Protein 4RP4 (pdb70)

Organism: Drosophila melanogaster (NCBI:txid7227)

Sequence (181 aa):
KQEEAHRALELLEDYHARLLSEPQDRALRIAIERVIRIFKSSRLLFQALLDIQEFYEELTLLDDSKSIQQKTAETLQIATKWEKDGQAVKIADFIKQEAHRRALELLEDYHARLSEPQDRALRIAIERVIRIFKSRLFQALLDIIQEFYELTLLDDSKSIQQKTAETLQQIATKWEKDGQAVKIADFIK

Solvent-accessible surface area: 11699 Å² total; per-residue (Å²): 232,105,74,15,129,94,5,25,91,62,0,64,63,28,26,62,154,19,79,95,107,137,24,153,64,0,62,97,3,0,84,62,0,21,136,13,4,97,60,100,58,101,100,7,23,50,52,0,32,108,9,32,78,104,7,2,83,49,137,105,42,56,60,134,82,15,17,46,41,0,78,121,24,0,40,113,20,100,91,70,74,83,23,45,89,59,39,121,104,204,198,110,59,10,120,98,5,33,91,58,0,70,72,34,30,65,162,19,86,100,106,127,24,152,62,2,57,92,4,0,74,52,0,12,138,10,0,107,58,79,40,97,96,10,36,49,53,0,29,111,8,28,80,106,8,3,84,50,141,103,43,59,50,140,83,14,18,53,51,0,76,126,36,0,50,124,24,80,113,76,68,76,17,73,78,99,38,49,134,158,203

Structure (mmCIF, N/CA/C/O backbone):
data_4RP4
#
_entry.id   4RP4
#
_cell.length_a   47.958
_cell.length_b   57.698
_cell.length_c   64.632
_cell.angle_alpha   90.000
_cell.angle_beta   90.000
_cell.angle_gamma   90.000
#
_symmetry.space_group_name_H-M   'P 21 21 21'
#
loop_
_entity.id
_entity.type
_entity.pdbx_description
1 polymer 'Disks large 1 tumor suppressor protein'
2 non-polymer 'FORMIC ACID'
3 water water
#
loop_
_atom_site.group_PDB
_atom_site.id
_atom_site.type_symbol
_atom_site.label_atom_id
_atom_site.label_alt_id
_atom_site.label_comp_id
_atom_site.label_asym_id
_atom_site.label_entity_id
_atom_site.label_seq_id
_atom_site.pdbx_PDB_ins_code
_atom_site.Cartn_x
_atom_site.Cartn_y
_atom_site.Cartn_z
_atom_site.occupancy
_atom_site.B_iso_or_equiv
_atom_site.auth_seq_id
_atom_site.auth_comp_id
_atom_site.auth_asym_id
_atom_site.auth_atom_id
_atom_site.pdbx_PDB_model_num
ATOM 1 N N . LYS A 1 6 ? -13.258 18.344 1.920 1.00 45.85 5 LYS A N 1
ATOM 2 C CA 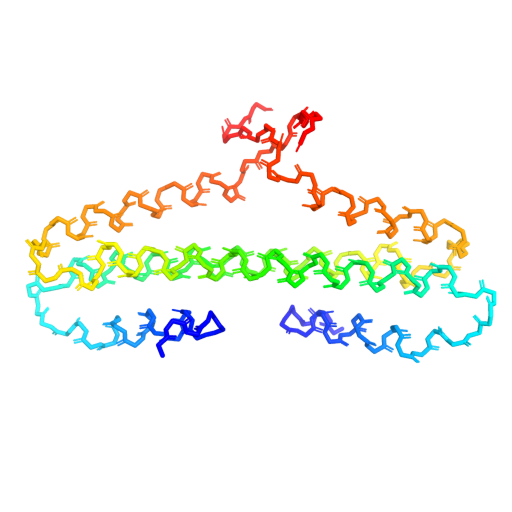. LYS A 1 6 ? -12.620 19.597 1.423 1.00 45.78 5 LYS A CA 1
ATOM 3 C C . LYS A 1 6 ? -12.448 20.569 2.569 1.00 41.96 5 LYS A C 1
ATOM 4 O O . LYS A 1 6 ? -13.222 20.581 3.548 1.00 42.17 5 LYS A O 1
ATOM 10 N N . GLN A 1 7 ? -11.455 21.413 2.416 1.00 29.77 6 GLN A N 1
ATOM 11 C CA . GLN A 1 7 ? -11.246 22.521 3.274 1.00 33.02 6 GLN A CA 1
ATOM 12 C C . GLN A 1 7 ? -11.277 22.132 4.743 1.00 28.00 6 GLN A C 1
ATOM 13 O O . GLN A 1 7 ? -11.860 22.821 5.540 1.00 34.52 6 GLN A O 1
ATOM 19 N N A GLU A 1 8 ? -10.613 21.011 5.070 0.50 28.69 7 GLU A N 1
ATOM 20 N N B GLU A 1 8 ? -10.703 20.984 5.092 0.50 33.41 7 GLU A N 1
ATOM 21 C CA A GLU A 1 8 ? -10.412 20.611 6.436 0.50 30.06 7 GLU A CA 1
ATOM 22 C CA B GLU A 1 8 ? -10.577 20.705 6.473 0.50 33.29 7 GLU A CA 1
ATOM 23 C C A GLU A 1 8 ? -9.260 21.417 6.962 0.50 26.18 7 GLU A C 1
ATOM 24 C C B GLU A 1 8 ? -9.339 21.463 6.910 0.50 30.27 7 GLU A C 1
ATOM 25 O O A GLU A 1 8 ? -8.129 21.227 6.544 0.50 24.89 7 GLU A O 1
ATOM 26 O O B GLU A 1 8 ? -8.275 21.363 6.332 0.50 31.47 7 GLU A O 1
ATOM 37 N N . ALA A 1 9 ? -9.549 22.326 7.881 1.00 30.72 8 ALA A N 1
ATOM 38 C CA . ALA A 1 9 ? -8.569 23.292 8.290 1.00 29.00 8 ALA A CA 1
ATOM 39 C C . ALA A 1 9 ? -7.306 22.621 8.774 1.00 23.55 8 ALA A C 1
ATOM 40 O O . ALA A 1 9 ? -6.206 23.136 8.477 1.00 24.64 8 ALA A O 1
ATOM 42 N N . HIS A 1 10 ? -7.429 21.493 9.513 1.00 22.26 9 HIS A N 1
ATOM 43 C CA . HIS A 1 10 ? -6.252 20.903 10.037 1.00 25.80 9 HIS A CA 1
ATOM 44 C C . HIS A 1 10 ? -5.362 20.402 8.971 1.00 22.35 9 HIS A C 1
ATOM 45 O O . HIS A 1 10 ? -4.172 20.182 9.226 1.00 27.37 9 HIS A O 1
ATOM 52 N N . ARG A 1 11 ? -5.898 20.199 7.774 1.00 22.25 10 ARG A N 1
ATOM 53 C CA . ARG A 1 11 ? -5.082 19.689 6.667 1.00 22.40 10 ARG A CA 1
ATOM 54 C C . ARG A 1 11 ? -4.508 20.767 5.804 1.00 19.72 10 ARG A C 1
ATOM 55 O O . ARG A 1 11 ? -3.887 20.447 4.776 1.00 22.57 10 ARG A O 1
ATOM 63 N N . ALA A 1 12 ? -4.742 22.026 6.103 1.00 18.84 11 ALA A N 1
ATOM 64 C CA . ALA A 1 12 ? -4.323 23.114 5.192 1.00 18.56 11 ALA A CA 1
ATOM 65 C C . ALA A 1 12 ? -2.879 23.064 4.825 1.00 19.84 11 ALA A C 1
ATOM 66 O O . ALA A 1 12 ? -2.504 23.285 3.639 1.00 20.3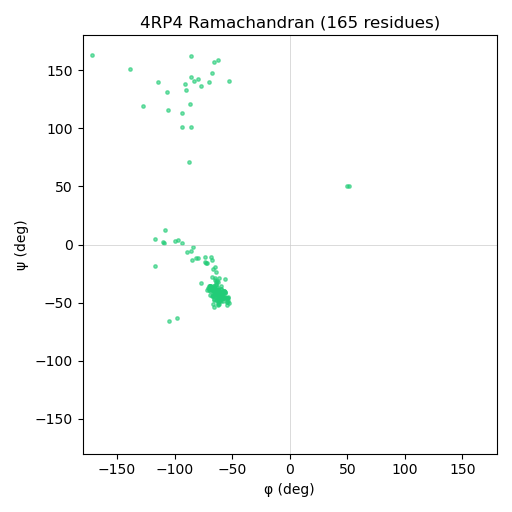3 11 ALA A O 1
ATOM 68 N N . LEU A 1 13 ? -2.012 22.860 5.800 1.00 19.80 12 LEU A N 1
ATOM 69 C CA . LEU A 1 13 ? -0.564 22.830 5.511 1.00 19.62 12 LEU A CA 1
ATOM 70 C C . LEU A 1 13 ? -0.143 21.574 4.747 1.00 22.33 12 LEU A C 1
ATOM 71 O O . LEU A 1 13 ? 0.655 21.637 3.767 1.00 22.14 12 LEU A O 1
ATOM 76 N N . GLU A 1 14 ? -0.769 20.452 5.107 1.00 22.89 13 GLU A N 1
ATOM 77 C CA . GLU A 1 14 ? -0.596 19.176 4.393 1.00 26.72 13 GLU A CA 1
ATOM 78 C C . GLU A 1 14 ? -0.871 19.381 2.886 1.00 22.76 13 GLU A C 1
ATOM 79 O O . GLU A 1 14 ? -0.071 18.936 2.039 1.00 23.03 13 GLU A O 1
ATOM 85 N N . LEU A 1 15 ? -2.010 20.010 2.597 1.00 22.70 14 LEU A N 1
ATOM 86 C CA . LEU A 1 15 ? -2.397 20.209 1.205 1.00 24.11 14 LEU A CA 1
ATOM 87 C C . LEU A 1 15 ? -1.443 21.136 0.471 1.00 20.56 14 LEU A C 1
ATOM 88 O O . LEU A 1 15 ? -1.143 20.950 -0.722 1.00 21.93 14 LEU A O 1
ATOM 93 N N . LEU A 1 16 ? -0.955 22.159 1.124 1.00 20.21 15 LEU A N 1
ATOM 94 C CA . LEU A 1 16 ? 0.011 23.061 0.529 1.00 19.74 15 LEU A CA 1
ATOM 95 C C . LEU A 1 16 ? 1.322 22.362 0.219 1.00 22.29 15 LEU A C 1
ATOM 96 O O . LEU A 1 16 ? 1.886 22.521 -0.870 1.00 20.68 15 LEU A O 1
ATOM 101 N N . GLU A 1 17 ? 1.751 21.491 1.107 1.00 20.53 16 GLU A N 1
ATOM 102 C CA . GLU A 1 17 ? 2.942 20.736 0.922 1.00 23.39 16 GLU A CA 1
ATOM 103 C C . GLU A 1 17 ? 2.742 19.763 -0.233 1.00 23.84 16 GLU A C 1
ATOM 104 O O . GLU A 1 17 ? 3.683 19.569 -1.050 1.00 26.44 16 GLU A O 1
ATOM 110 N N . ASP A 1 18 ? 1.575 19.177 -0.344 1.00 23.68 17 ASP A N 1
ATOM 111 C CA . ASP A 1 18 ? 1.365 18.236 -1.423 1.00 25.33 17 ASP A CA 1
ATOM 112 C C . ASP A 1 18 ? 1.343 18.959 -2.761 1.00 27.79 17 ASP A C 1
ATOM 113 O O . ASP A 1 18 ? 1.839 18.412 -3.792 1.00 26.01 17 ASP A O 1
ATOM 118 N N . TYR A 1 19 ? 0.787 20.174 -2.797 1.00 22.55 18 TYR A N 1
ATOM 119 C CA . TYR A 1 19 ? 0.712 20.949 -4.032 1.00 21.85 18 TYR A CA 1
ATOM 120 C C . TYR A 1 19 ? 2.164 21.245 -4.482 1.00 22.63 18 TYR A C 1
ATOM 121 O O . TYR A 1 19 ? 2.532 21.131 -5.652 1.00 23.70 18 TYR A O 1
ATOM 130 N N . HIS A 1 20 ? 2.996 21.661 -3.540 1.00 21.68 19 HIS A N 1
ATOM 131 C CA . HIS A 1 20 ? 4.427 21.870 -3.771 1.00 22.21 19 HIS A CA 1
ATOM 132 C C . HIS A 1 20 ? 5.077 20.625 -4.369 1.00 20.95 19 HIS A C 1
ATOM 133 O O . HIS A 1 20 ? 5.785 20.739 -5.389 1.00 25.81 19 HIS A O 1
ATOM 140 N N . ALA A 1 21 ? 4.840 19.438 -3.789 1.00 24.21 20 ALA A N 1
ATOM 141 C CA . ALA A 1 21 ? 5.480 18.242 -4.246 1.00 26.85 20 ALA A CA 1
ATOM 142 C C . ALA A 1 21 ? 5.104 17.889 -5.710 1.00 29.78 20 ALA A C 1
ATOM 143 O O . ALA A 1 21 ? 5.895 17.332 -6.446 1.00 32.63 20 ALA A O 1
ATOM 145 N N . ARG A 1 22 ? 3.887 18.225 -6.108 1.00 28.39 21 ARG A N 1
ATOM 146 C CA . ARG A 1 22 ? 3.375 17.885 -7.404 1.00 32.15 21 ARG A CA 1
ATOM 147 C C . ARG A 1 22 ? 3.768 18.933 -8.458 1.00 28.54 21 ARG A C 1
ATOM 148 O O . ARG A 1 22 ? 3.635 18.696 -9.665 1.00 33.94 21 ARG A O 1
ATOM 156 N N . LEU A 1 23 ? 4.395 20.006 -8.038 1.00 27.83 22 LEU A N 1
ATOM 157 C CA A LEU A 1 23 ? 4.748 21.085 -8.939 0.48 30.44 22 LEU A CA 1
ATOM 158 C CA B LEU A 1 23 ? 4.843 21.086 -8.965 0.52 30.41 22 LEU A CA 1
ATOM 159 C C . LEU A 1 23 ? 6.188 20.866 -9.504 1.00 30.52 22 LEU A C 1
ATOM 160 O O . LEU A 1 23 ? 7.113 21.567 -9.158 1.00 45.42 22 LEU A O 1
ATOM 169 N N . SER A 1 24 ? 6.334 19.880 -10.389 1.00 35.08 23 SER A N 1
ATOM 170 C CA . SER A 1 24 ? 7.643 19.365 -10.797 1.00 36.61 23 SER A CA 1
ATOM 171 C C . SER A 1 24 ? 8.072 19.720 -12.228 1.00 29.74 23 SER A C 1
ATOM 172 O O . SER A 1 24 ? 9.121 19.307 -12.654 1.00 46.84 23 SER A O 1
ATOM 175 N N . GLU A 1 25 ? 7.255 20.467 -12.962 1.00 32.27 24 GLU A N 1
ATOM 176 C CA . GLU A 1 25 ? 7.708 20.906 -14.288 1.00 34.89 24 GLU A CA 1
ATOM 177 C C . GLU A 1 25 ? 8.626 22.077 -14.195 1.00 29.65 24 GLU A C 1
ATOM 178 O O . GLU A 1 25 ? 8.381 22.963 -13.422 1.00 29.07 24 GLU A O 1
ATOM 184 N N . PRO A 1 26 ? 9.656 22.113 -15.047 1.00 31.77 25 PRO A N 1
ATOM 185 C CA . PRO A 1 26 ? 10.626 23.199 -14.906 1.00 29.75 25 PRO A CA 1
ATOM 186 C C . PRO A 1 26 ? 10.012 24.613 -15.105 1.00 26.05 25 PRO A C 1
ATOM 187 O O . PRO A 1 26 ? 10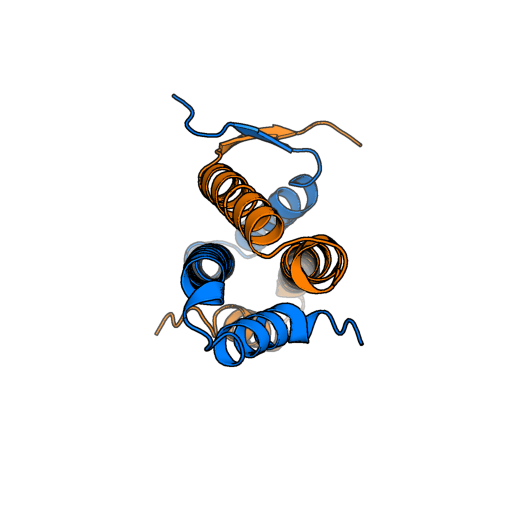.459 25.560 -14.465 1.00 25.10 25 PRO A O 1
ATOM 191 N N . GLN A 1 27 ? 8.946 24.759 -15.911 1.00 26.26 26 GLN A N 1
ATOM 192 C CA . GLN A 1 27 ? 8.297 26.112 -16.087 1.00 27.59 26 GLN A CA 1
ATOM 193 C C . GLN A 1 27 ? 7.501 26.556 -14.818 1.00 27.30 26 GLN A C 1
ATOM 194 O O . GLN A 1 27 ? 7.037 27.710 -14.701 1.00 31.13 26 GLN A O 1
ATOM 200 N N . ASP A 1 28 ? 7.251 25.577 -13.955 1.00 22.63 27 ASP A N 1
ATOM 201 C CA . ASP A 1 28 ? 6.541 25.834 -12.683 1.00 22.02 27 ASP A CA 1
ATOM 202 C C . ASP A 1 28 ? 7.528 26.019 -11.492 1.00 19.64 27 ASP A C 1
ATOM 203 O O . ASP A 1 28 ? 7.102 26.231 -10.347 1.00 20.98 27 ASP A O 1
ATOM 208 N N . ARG A 1 29 ? 8.828 26.013 -11.754 1.00 18.41 28 ARG A N 1
ATOM 209 C CA . ARG A 1 29 ? 9.831 26.006 -10.682 1.00 17.91 28 ARG A CA 1
ATOM 210 C C . ARG A 1 29 ? 9.857 27.300 -9.869 1.00 17.97 28 ARG A C 1
ATOM 211 O O . ARG A 1 29 ? 10.062 27.241 -8.631 1.00 18.87 28 ARG A O 1
ATOM 219 N N . ALA A 1 30 ? 9.658 28.424 -10.449 1.00 17.58 29 ALA A N 1
ATOM 220 C CA . ALA A 1 30 ? 9.658 29.687 -9.752 1.00 18.52 29 ALA A CA 1
ATOM 221 C C . ALA A 1 30 ? 8.479 29.670 -8.743 1.00 17.27 29 ALA A C 1
ATOM 222 O O . ALA A 1 30 ? 8.604 30.163 -7.631 1.00 17.90 29 ALA A O 1
ATOM 224 N N . LEU A 1 31 ? 7.338 29.146 -9.154 1.00 16.38 30 LEU A N 1
ATOM 225 C CA . LEU A 1 31 ? 6.177 29.050 -8.247 1.00 16.01 30 LEU A CA 1
ATOM 226 C C . LEU A 1 31 ? 6.527 28.082 -7.124 1.00 14.87 30 LEU A C 1
ATOM 227 O O . LEU A 1 31 ? 6.224 28.351 -5.940 1.00 16.37 30 LEU A O 1
ATOM 232 N N . ARG A 1 32 ? 7.183 26.983 -7.417 1.00 15.55 31 ARG A N 1
ATOM 233 C CA . ARG A 1 32 ? 7.567 25.976 -6.428 1.00 16.42 31 ARG A CA 1
ATOM 234 C C . ARG A 1 32 ? 8.451 26.639 -5.345 1.00 16.09 31 ARG A C 1
ATOM 235 O O . ARG A 1 32 ? 8.243 26.422 -4.158 1.00 17.54 31 ARG A O 1
ATOM 243 N N . ILE A 1 33 ? 9.413 27.438 -5.758 1.00 15.46 32 ILE A N 1
ATOM 244 C CA . ILE A 1 33 ? 10.336 28.057 -4.804 1.00 17.16 32 ILE A CA 1
ATOM 245 C C . ILE A 1 33 ? 9.606 29.089 -3.976 1.00 16.26 32 ILE A C 1
ATOM 246 O O . ILE A 1 33 ? 9.824 29.228 -2.724 1.00 19.54 32 ILE A O 1
ATOM 251 N N . ALA A 1 34 ? 8.676 29.793 -4.552 1.00 16.48 33 ALA A N 1
ATOM 252 C CA . ALA A 1 34 ? 7.867 30.776 -3.816 1.00 16.35 33 ALA A CA 1
ATOM 253 C C . ALA A 1 34 ? 7.012 30.085 -2.796 1.00 15.24 33 ALA A C 1
ATOM 254 O O . ALA A 1 34 ? 6.882 30.542 -1.615 1.00 16.84 33 ALA A O 1
ATOM 256 N N . ILE A 1 35 ? 6.460 28.932 -3.089 1.00 15.24 34 ILE A N 1
ATOM 257 C CA . ILE A 1 35 ? 5.632 28.207 -2.161 1.00 14.87 34 ILE A CA 1
ATOM 258 C C . ILE A 1 35 ? 6.535 27.673 -1.015 1.00 15.39 34 ILE A C 1
ATOM 259 O O . ILE A 1 35 ? 6.080 27.660 0.165 1.00 16.75 34 ILE A O 1
ATOM 264 N N . GLU A 1 36 ? 7.743 27.228 -1.286 1.00 17.99 35 GLU A N 1
ATOM 265 C CA . GLU A 1 36 ? 8.674 26.780 -0.232 1.00 18.85 35 GLU A CA 1
ATOM 266 C C . GLU A 1 36 ? 8.890 27.896 0.756 1.00 17.76 35 GLU A C 1
ATOM 267 O O . GLU A 1 36 ? 8.942 27.661 1.987 1.00 20.58 35 GLU A O 1
ATOM 273 N N . ARG A 1 37 ? 9.003 29.122 0.320 1.00 17.45 36 ARG A N 1
ATOM 274 C CA . ARG A 1 37 ? 9.220 30.269 1.184 1.00 19.39 36 ARG A CA 1
ATOM 275 C C . ARG A 1 37 ? 7.950 30.437 2.072 1.00 17.82 36 ARG A C 1
ATOM 276 O O . ARG A 1 37 ? 8.073 30.673 3.277 1.00 18.90 36 ARG A O 1
ATOM 284 N N . VAL A 1 38 ? 6.766 30.398 1.534 1.00 16.80 37 VAL A N 1
ATOM 285 C CA . VAL A 1 38 ? 5.535 30.465 2.295 1.00 17.02 37 VAL A CA 1
ATOM 286 C C . VAL A 1 38 ? 5.514 29.390 3.372 1.00 15.50 37 VAL A C 1
ATOM 287 O O . VAL A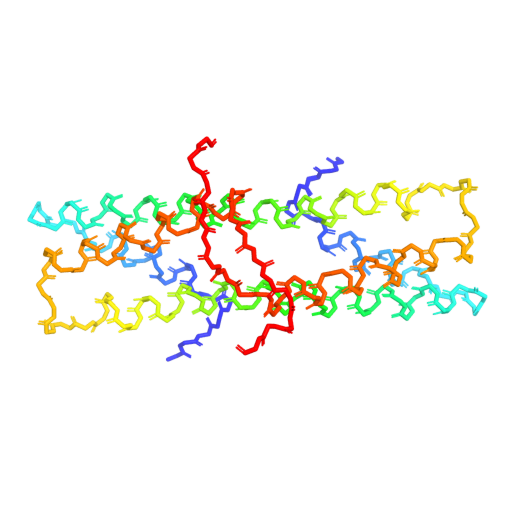 1 38 ? 5.159 29.666 4.521 1.00 16.05 37 VAL A O 1
ATOM 291 N N . ILE A 1 39 ? 5.818 28.157 3.005 1.00 15.18 38 ILE A N 1
ATOM 292 C CA . ILE A 1 39 ? 5.812 27.025 3.928 1.00 16.31 38 ILE A CA 1
ATOM 293 C C . ILE A 1 39 ? 6.789 27.340 5.097 1.00 16.22 38 ILE A C 1
ATOM 294 O O . ILE A 1 39 ? 6.438 27.145 6.280 1.00 18.88 38 ILE A O 1
ATOM 299 N N . ARG A 1 40 ? 7.984 27.773 4.791 1.00 17.93 39 ARG A N 1
ATOM 300 C CA . ARG A 1 40 ? 9.010 28.063 5.838 1.00 19.26 39 ARG A CA 1
ATOM 301 C C . ARG A 1 40 ? 8.473 29.135 6.767 1.00 17.57 39 ARG A C 1
ATOM 302 O O . ARG A 1 40 ? 8.622 29.021 8.022 1.00 19.04 39 ARG A O 1
ATOM 310 N N . ILE A 1 41 ? 7.956 30.210 6.241 1.00 16.35 40 ILE A N 1
ATOM 311 C CA . ILE A 1 41 ? 7.459 31.341 7.019 1.00 15.62 40 ILE A CA 1
ATOM 312 C C . ILE A 1 41 ? 6.309 30.884 7.891 1.00 16.53 40 ILE A C 1
ATOM 313 O O . ILE A 1 41 ? 6.246 31.229 9.113 1.00 18.59 40 ILE A O 1
ATOM 318 N N . PHE A 1 42 ? 5.392 30.101 7.383 1.00 16.26 41 PHE A N 1
ATOM 319 C CA . PHE A 1 42 ? 4.243 29.621 8.134 1.00 14.97 41 PHE A CA 1
ATOM 320 C C . PHE A 1 42 ? 4.740 28.725 9.281 1.00 17.45 41 PHE A C 1
ATOM 321 O O . PHE A 1 42 ? 4.238 28.818 10.405 1.00 18.60 41 PHE A O 1
ATOM 329 N N . LYS A 1 43 ? 5.628 27.798 8.997 1.00 16.76 42 LYS A N 1
ATOM 330 C CA . LYS A 1 43 ? 6.101 26.855 10.061 1.00 18.70 42 LYS A CA 1
ATOM 331 C C . LYS A 1 43 ? 6.837 27.668 11.111 1.00 17.73 42 LYS A C 1
ATOM 332 O O . LYS A 1 43 ? 6.691 27.336 12.284 1.00 18.74 42 LYS A O 1
ATOM 338 N N . SER A 1 44 ? 7.547 28.739 10.765 1.00 16.56 43 SER A N 1
ATOM 339 C CA A SER A 1 44 ? 8.158 29.579 11.760 0.64 17.23 43 SER A CA 1
ATOM 340 C CA B SER A 1 44 ? 8.160 29.619 11.742 0.36 18.08 43 SER A CA 1
ATOM 341 C C . SER A 1 44 ? 7.131 30.264 12.651 1.00 17.84 43 SER A C 1
ATOM 342 O O . SER A 1 44 ? 7.308 30.381 13.899 1.00 19.06 43 SER A O 1
ATOM 347 N N . ARG A 1 45 ? 6.038 30.729 12.097 1.00 16.50 44 ARG A N 1
ATOM 348 C CA . ARG A 1 45 ? 4.927 31.300 12.882 1.00 17.79 44 ARG A CA 1
ATOM 349 C C . ARG A 1 45 ? 4.387 30.250 13.849 1.00 15.93 44 ARG A C 1
ATOM 350 O O . ARG A 1 45 ? 4.136 30.549 15.011 1.00 16.96 44 ARG A O 1
ATOM 358 N N . LEU A 1 46 ? 4.146 29.038 13.395 1.00 16.65 45 LEU A N 1
ATOM 359 C CA A LEU A 1 46 ? 3.602 28.007 14.216 0.51 17.08 45 LEU A CA 1
ATOM 360 C CA B LEU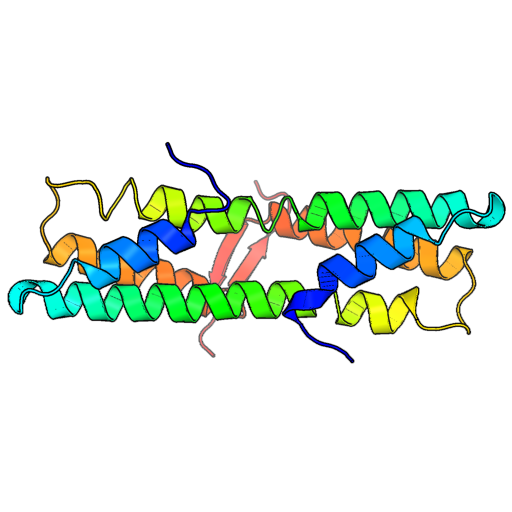 A 1 46 ? 3.552 28.017 14.263 0.49 16.72 45 LEU A CA 1
ATOM 361 C C . LEU A 1 46 ? 4.599 27.705 15.355 1.00 16.12 45 LEU A C 1
ATOM 362 O O . LEU A 1 46 ? 4.203 27.508 16.531 1.00 16.71 45 LEU A O 1
ATOM 371 N N . PHE A 1 47 ? 5.863 27.567 15.007 1.00 15.94 46 PHE A N 1
ATOM 372 C CA . PHE A 1 47 ? 6.903 27.267 15.988 1.00 16.02 46 PHE A CA 1
ATOM 373 C C . PHE A 1 47 ? 6.910 28.363 17.069 1.00 15.18 46 PHE A C 1
ATOM 374 O O . PHE A 1 47 ? 6.997 28.022 18.264 1.00 16.18 46 PHE A O 1
ATOM 382 N N . GLN A 1 48 ? 6.854 29.638 16.715 1.00 14.47 47 GLN A N 1
ATOM 383 C CA . GLN A 1 48 ? 6.826 30.719 17.689 1.00 14.56 47 GLN A CA 1
ATOM 384 C C . GLN A 1 48 ? 5.584 30.670 18.552 1.00 14.99 47 GLN A C 1
ATOM 385 O O . GLN A 1 48 ? 5.661 31.013 19.748 1.00 16.09 47 GLN A O 1
ATOM 391 N N . ALA A 1 49 ? 4.460 30.297 18.008 1.00 14.64 48 ALA A N 1
ATOM 392 C CA . ALA A 1 49 ? 3.244 30.132 18.783 1.00 15.09 48 ALA A CA 1
ATOM 393 C C . ALA A 1 49 ? 3.414 29.078 19.839 1.00 14.83 48 ALA A C 1
ATOM 394 O O . ALA A 1 49 ? 2.974 29.243 20.986 1.00 15.29 48 ALA A O 1
ATOM 396 N N . LEU A 1 50 ? 3.959 27.941 19.446 1.00 14.52 49 LEU A N 1
ATOM 397 C CA . LEU A 1 50 ? 4.187 26.822 20.366 1.00 14.93 49 LEU A CA 1
ATOM 398 C C . LEU A 1 50 ? 5.216 27.251 21.421 1.00 14.74 49 LEU A C 1
ATOM 399 O O . LEU A 1 50 ? 5.063 26.926 22.623 1.00 16.13 49 LEU A O 1
ATOM 404 N N . LEU A 1 51 ? 6.220 28.007 21.064 1.00 14.98 50 LEU A N 1
ATOM 405 C CA . LEU A 1 51 ? 7.194 28.565 22.088 1.00 15.66 50 LEU A CA 1
ATOM 406 C C . LEU A 1 51 ? 6.468 29.538 23.034 1.00 15.15 50 LEU A C 1
ATOM 407 O O . LEU A 1 51 ? 6.919 29.609 24.187 1.00 16.59 50 LEU A O 1
ATOM 412 N N . ASP A 1 52 ? 5.419 30.215 22.628 1.00 14.39 51 ASP A N 1
ATOM 413 C CA . ASP A 1 52 ? 4.646 31.050 23.526 1.00 16.86 51 ASP A CA 1
ATOM 414 C C . ASP A 1 52 ? 4.081 30.169 24.661 1.00 16.30 51 ASP A C 1
ATOM 415 O O . ASP A 1 52 ? 4.119 30.558 25.863 1.00 16.99 51 ASP A O 1
ATOM 420 N N . ILE A 1 53 ? 3.607 29.016 24.329 1.00 14.85 52 ILE A N 1
ATOM 421 C CA . ILE A 1 53 ? 3.063 28.051 25.313 1.00 16.06 52 ILE A CA 1
ATOM 422 C C . ILE A 1 53 ? 4.238 27.582 26.176 1.00 15.06 52 ILE A C 1
ATOM 423 O O . ILE A 1 53 ? 4.122 27.548 27.424 1.00 18.01 52 ILE A O 1
ATOM 428 N N . GLN A 1 54 ? 5.321 27.140 25.586 1.00 14.94 53 GLN A N 1
ATOM 429 C CA . GLN A 1 54 ? 6.472 26.601 26.309 1.00 16.64 53 GLN A CA 1
ATOM 430 C C . GLN A 1 54 ? 6.972 27.658 27.294 1.00 15.72 53 GLN A C 1
ATOM 431 O O . GLN A 1 54 ? 7.299 27.324 28.475 1.00 17.81 53 GLN A O 1
ATOM 437 N N . GLU A 1 55 ? 7.084 28.915 26.914 1.00 15.95 54 GLU A N 1
ATOM 438 C CA . GLU A 1 55 ? 7.649 29.967 27.752 1.00 16.99 54 GLU A CA 1
ATOM 439 C C . GLU A 1 55 ? 6.685 30.281 28.920 1.00 18.97 54 GLU A C 1
ATOM 440 O O . GLU A 1 55 ? 7.138 30.441 30.034 1.00 21.49 54 GLU A O 1
ATOM 446 N N . PHE A 1 56 ? 5.390 30.268 28.699 1.00 18.57 55 PHE A N 1
ATOM 447 C CA . PHE A 1 56 ? 4.372 30.407 29.727 1.00 20.19 55 PHE A CA 1
ATOM 448 C C . PHE A 1 56 ? 4.450 29.268 30.710 1.00 20.07 55 PHE A C 1
ATOM 449 O O . PHE A 1 56 ? 4.438 29.466 31.946 1.00 22.42 55 PHE A O 1
ATOM 457 N N . TYR A 1 57 ? 4.519 28.077 30.206 1.00 19.89 56 TYR A N 1
ATOM 458 C CA . TYR A 1 57 ? 4.594 26.851 30.989 1.00 21.30 56 TYR A CA 1
ATOM 459 C C . TYR A 1 57 ? 5.813 27.007 31.955 1.00 21.91 56 TYR A C 1
ATOM 460 O O . TYR A 1 57 ? 5.689 26.727 33.162 1.00 25.25 56 TYR A O 1
ATOM 469 N N A GLU A 1 58 ? 6.985 27.432 31.430 0.50 23.27 57 GLU A N 1
ATOM 470 N N B GLU A 1 58 ? 6.948 27.440 31.422 0.50 23.54 57 GLU A N 1
ATOM 471 C CA A GLU A 1 58 ? 8.217 27.652 32.252 0.50 24.42 57 GLU A CA 1
ATOM 472 C CA B GLU A 1 58 ? 8.154 27.603 32.199 0.50 25.14 57 GLU A CA 1
ATOM 473 C C A GLU A 1 58 ? 8.214 28.858 33.186 0.50 22.81 57 GLU A C 1
ATOM 474 C C B GLU A 1 58 ? 8.186 28.825 33.156 0.50 22.84 57 GLU A C 1
ATOM 475 O O A GLU A 1 58 ? 8.605 28.721 34.384 0.50 29.11 57 GLU A O 1
ATOM 476 O O B GLU A 1 58 ? 8.555 28.643 34.353 0.50 30.23 57 GLU A O 1
ATOM 487 N N . LEU A 1 59 ? 7.845 30.015 32.700 1.00 24.23 58 LEU A N 1
ATOM 488 C CA . LEU A 1 59 ? 7.955 31.224 33.511 1.00 27.01 58 LEU A CA 1
ATOM 489 C C . LEU A 1 59 ? 6.869 31.169 34.571 1.00 24.07 58 LEU A C 1
ATOM 490 O O . LEU A 1 59 ? 7.084 31.698 35.612 1.00 24.96 58 LEU A O 1
ATOM 495 N N . THR A 1 60 ? 5.678 30.629 34.244 1.00 23.02 59 THR A N 1
ATOM 496 C CA . THR A 1 60 ? 4.547 30.684 35.143 1.00 20.43 59 THR A CA 1
ATOM 497 C C . THR A 1 60 ? 4.263 29.353 35.823 1.00 20.58 59 THR A C 1
ATOM 498 O O . THR A 1 60 ? 4.316 29.242 37.070 1.00 23.12 59 THR A O 1
ATOM 502 N N . LEU A 1 61 ? 3.873 28.327 35.115 1.00 18.80 60 LEU A N 1
ATOM 503 C CA . LEU A 1 61 ? 3.328 27.130 35.730 1.00 20.38 60 LEU A CA 1
ATOM 504 C C . LEU A 1 61 ? 4.321 26.292 36.490 1.00 19.00 60 LEU A C 1
ATOM 505 O O . LEU A 1 61 ? 3.991 25.733 37.566 1.00 22.49 60 LEU A O 1
ATOM 510 N N . LEU A 1 62 ? 5.562 26.207 36.011 1.00 19.47 61 LEU A N 1
ATOM 511 C CA . LEU A 1 62 ? 6.624 25.431 36.679 1.00 22.73 61 LEU A CA 1
ATOM 512 C C . LEU A 1 62 ? 7.352 26.151 37.777 1.00 24.05 61 LEU A C 1
ATOM 513 O O . LEU A 1 62 ? 8.251 25.566 38.376 1.00 29.94 61 LEU A O 1
ATOM 518 N N . ASP A 1 63 ? 7.019 27.393 38.009 1.00 23.10 62 ASP A N 1
ATOM 519 C CA . ASP A 1 63 ? 7.722 28.152 39.029 1.00 25.60 62 ASP A CA 1
ATOM 520 C C . ASP A 1 63 ? 6.970 28.043 40.347 1.00 23.37 62 ASP A C 1
ATOM 521 O O . ASP A 1 63 ? 5.989 28.783 40.579 1.00 26.79 62 ASP A O 1
ATOM 526 N N . ASP A 1 64 ? 7.512 27.169 41.210 1.00 28.37 63 ASP A N 1
ATOM 527 C CA . ASP A 1 64 ? 6.818 26.831 42.481 1.00 34.68 63 ASP A CA 1
ATOM 528 C C . ASP A 1 64 ? 6.905 27.970 43.502 1.00 28.56 63 ASP A C 1
ATOM 529 O O . ASP A 1 64 ? 6.196 27.950 44.520 1.00 35.03 63 ASP A O 1
ATOM 534 N N . SER A 1 65 ? 7.736 28.980 43.243 1.00 27.13 64 SER A N 1
ATOM 535 C CA . SER A 1 65 ? 7.758 30.200 44.064 1.00 29.30 64 SER A CA 1
ATOM 536 C C . SER A 1 65 ? 6.567 31.124 43.873 1.00 25.81 64 SER A C 1
ATOM 537 O O . SER A 1 65 ? 6.368 32.045 44.705 1.00 32.55 64 SER A O 1
ATOM 540 N N . LYS A 1 66 ? 5.802 30.930 42.782 1.00 24.26 65 LYS A N 1
ATOM 541 C CA . LYS A 1 66 ? 4.612 31.764 42.567 1.00 26.81 65 LYS A CA 1
ATOM 542 C C . LYS A 1 66 ? 3.378 31.121 43.198 1.00 23.48 65 LYS A C 1
ATOM 543 O O . LYS A 1 66 ? 3.144 29.930 43.090 1.00 25.47 65 LYS A O 1
ATOM 549 N N . SER A 1 67 ? 2.572 31.962 43.840 1.00 27.80 66 SER A N 1
ATOM 550 C CA . SER A 1 67 ? 1.324 31.562 44.433 1.00 27.46 66 SER A CA 1
ATOM 551 C C . SER A 1 67 ? 0.339 31.131 43.348 1.00 24.96 66 SER A C 1
ATOM 552 O O . SER A 1 67 ? 0.507 31.525 42.147 1.00 23.68 66 SER A O 1
ATOM 555 N N . ILE A 1 68 ? -0.640 30.311 43.723 1.00 28.06 67 ILE A N 1
ATOM 556 C CA . ILE A 1 68 ? -1.711 29.933 42.768 1.00 25.21 67 ILE A CA 1
ATOM 557 C C . ILE A 1 68 ? -2.399 31.141 42.227 1.00 23.92 67 ILE A C 1
ATOM 558 O O . ILE A 1 68 ? -2.725 31.247 40.993 1.00 24.86 67 ILE A O 1
ATOM 563 N N . GLN A 1 69 ? -2.650 32.103 43.089 1.00 25.68 68 GLN A N 1
ATOM 564 C CA . GLN A 1 69 ? -3.192 33.379 42.674 1.00 26.42 68 GLN A CA 1
ATOM 565 C C . GLN A 1 69 ? -2.404 34.140 41.576 1.00 23.32 68 GLN A C 1
ATOM 566 O O . GLN A 1 69 ? -2.971 34.659 40.590 1.00 22.47 68 GLN A O 1
ATOM 572 N N . GLN A 1 70 ? -1.109 34.183 41.769 1.00 24.21 69 GLN A N 1
ATOM 573 C CA . GLN A 1 70 ? -0.218 34.822 40.815 1.00 23.13 69 GLN A CA 1
ATOM 574 C C . GLN A 1 70 ? -0.225 34.033 39.523 1.00 19.21 69 GLN A C 1
ATOM 575 O O . GLN A 1 70 ? -0.276 34.637 38.404 1.00 21.93 69 GLN A O 1
ATOM 581 N N . LYS A 1 71 ? -0.152 32.719 39.621 1.00 18.62 70 LYS A N 1
ATOM 582 C CA . LYS A 1 71 ? -0.158 31.899 38.400 1.00 18.50 70 LYS A CA 1
ATOM 583 C C . LYS A 1 71 ? -1.459 32.101 37.645 1.00 17.83 70 LYS A C 1
ATOM 584 O O . LYS A 1 71 ? -1.487 32.220 36.402 1.00 18.26 70 LYS A O 1
ATOM 590 N N . THR A 1 72 ? -2.555 32.198 38.358 1.00 17.69 71 THR A N 1
ATOM 591 C CA . THR A 1 72 ? -3.880 32.434 37.752 1.00 18.16 71 THR A CA 1
ATOM 592 C C . THR A 1 72 ? -3.901 33.759 37.034 1.00 18.80 71 THR A C 1
ATOM 593 O O . THR A 1 72 ? -4.335 33.858 35.864 1.00 19.56 71 THR A O 1
ATOM 597 N N . ALA A 1 73 ? -3.411 34.820 37.674 1.00 21.13 72 ALA A N 1
ATOM 598 C CA . ALA A 1 73 ? -3.367 36.144 37.057 1.00 22.03 72 ALA A CA 1
ATOM 599 C C . ALA A 1 73 ? -2.535 36.121 35.732 1.00 18.27 72 ALA A C 1
ATOM 600 O O . ALA A 1 73 ? -2.954 36.698 34.704 1.00 21.47 72 ALA A O 1
ATOM 602 N N . GLU A 1 74 ? -1.415 35.471 35.779 1.00 19.49 73 GLU A N 1
ATOM 603 C CA . GLU A 1 74 ? -0.501 35.420 34.633 1.00 20.51 73 GLU A CA 1
ATOM 604 C C . GLU A 1 74 ? -1.163 34.607 33.521 1.00 18.29 73 GLU A C 1
ATOM 605 O O . GLU A 1 74 ? -1.028 34.953 32.335 1.00 18.84 73 GLU A O 1
ATOM 611 N N . THR A 1 75 ? -1.864 33.557 33.863 1.00 15.83 74 THR A N 1
ATOM 612 C CA . THR A 1 75 ? -2.578 32.731 32.931 1.00 13.76 74 THR A CA 1
ATOM 613 C C . THR A 1 75 ? -3.701 33.474 32.253 1.00 15.74 74 THR A C 1
ATOM 614 O O . THR A 1 75 ? -3.908 33.384 31.005 1.00 16.69 74 THR A O 1
ATOM 618 N N . LEU A 1 76 ? -4.444 34.256 33.003 1.00 17.02 75 LEU A N 1
ATOM 619 C CA . LEU A 1 76 ? -5.475 35.075 32.434 1.00 16.92 75 LEU A CA 1
ATOM 620 C C . LEU A 1 76 ? -4.926 36.139 31.496 1.00 17.98 75 LEU A C 1
ATOM 621 O O . LEU A 1 76 ? -5.479 36.362 30.410 1.00 19.35 75 LEU A O 1
ATOM 626 N N . GLN A 1 77 ? -3.800 36.748 31.877 1.00 18.62 76 GLN A N 1
ATOM 627 C CA . GLN A 1 77 ? -3.165 37.823 31.128 1.00 21.88 76 GLN A CA 1
ATOM 628 C C . GLN A 1 77 ? -2.726 37.330 29.724 1.00 21.34 76 GLN A C 1
ATOM 629 O O . GLN A 1 77 ? -2.914 38.006 28.686 1.00 21.88 76 GLN A O 1
ATOM 635 N N . ILE A 1 78 ? -2.151 36.157 29.678 1.00 20.24 77 ILE A N 1
ATOM 636 C CA . ILE A 1 78 ? -1.605 35.647 28.396 1.00 20.09 77 ILE A CA 1
ATOM 637 C C . ILE A 1 78 ? -2.740 35.425 27.413 1.00 20.43 77 ILE A C 1
ATOM 638 O O . ILE A 1 78 ? -2.659 35.820 26.250 1.00 22.61 77 ILE A O 1
ATOM 643 N N . ALA A 1 79 ? -3.817 34.838 27.870 1.00 19.13 78 ALA A N 1
ATOM 644 C CA . ALA A 1 79 ? -4.967 34.519 27.000 1.00 19.41 78 ALA A CA 1
ATOM 645 C C . ALA A 1 79 ? -5.654 35.818 26.575 1.00 19.44 78 ALA A C 1
ATOM 646 O O . ALA A 1 79 ? -6.154 35.933 25.433 1.00 20.27 78 ALA A O 1
ATOM 648 N N . THR A 1 80 ? -5.713 36.807 27.434 1.00 20.10 79 THR A N 1
ATOM 649 C CA . THR A 1 80 ? -6.313 38.089 27.072 1.00 18.79 79 THR A CA 1
ATOM 650 C C . THR A 1 80 ? -5.534 38.770 25.943 1.00 20.62 79 THR A C 1
ATOM 651 O O . THR A 1 80 ? -6.138 39.306 25.017 1.00 22.28 79 THR A O 1
ATOM 655 N N . LYS A 1 81 ? -4.196 38.734 26.034 1.00 21.72 80 LYS A N 1
ATOM 656 C CA . LYS A 1 81 ? -3.379 39.220 24.956 1.00 25.46 80 LYS A CA 1
ATOM 657 C C . LYS A 1 81 ? -3.735 38.537 23.630 1.00 21.84 80 LYS A C 1
ATOM 658 O O . LYS A 1 81 ? -3.982 39.221 22.602 1.00 23.93 80 LYS A O 1
ATOM 664 N N . TRP A 1 82 ? -3.758 37.224 23.609 1.00 22.88 81 TRP A N 1
ATOM 665 C CA . TRP A 1 82 ? -4.144 36.539 22.413 1.00 23.33 81 TRP A CA 1
ATOM 666 C C . TRP A 1 82 ? -5.519 36.870 21.959 1.00 22.74 81 TRP A C 1
ATOM 667 O O . TRP A 1 82 ? -5.760 37.087 20.749 1.00 26.59 81 TRP A O 1
ATOM 678 N N . GLU A 1 83 ? -6.447 37.031 22.882 1.00 21.24 82 GLU A N 1
ATOM 679 C CA . GLU A 1 83 ? -7.837 37.325 22.529 1.00 23.16 82 GLU A CA 1
ATOM 680 C C . GLU A 1 83 ? -7.964 38.702 21.853 1.00 22.04 82 GLU A C 1
ATOM 681 O O . GLU A 1 83 ? -8.870 38.900 21.072 1.00 26.14 82 GLU A O 1
ATOM 687 N N . LYS A 1 84 ? -7.100 39.645 22.205 1.00 20.18 83 LYS A N 1
ATOM 688 C CA . LYS A 1 84 ? -7.159 41.025 21.727 1.00 23.53 83 LYS A CA 1
ATOM 689 C C . LYS A 1 84 ? -6.376 41.225 20.419 1.00 24.13 83 LYS A C 1
ATOM 690 O O . LYS A 1 84 ? -6.428 42.298 19.813 1.00 23.97 83 LYS A O 1
ATOM 696 N N . ASP A 1 85 ? -5.656 40.204 19.958 1.00 24.19 84 ASP A N 1
ATOM 697 C CA . ASP A 1 85 ? -4.719 40.389 18.864 1.00 23.63 84 ASP A CA 1
ATOM 698 C C . ASP A 1 85 ? -5.437 40.827 17.545 1.00 27.10 84 ASP A C 1
ATOM 699 O O . ASP A 1 85 ? -4.875 41.630 16.817 1.00 23.42 84 ASP A O 1
ATOM 704 N N . GLY A 1 86 ? -6.683 40.391 17.345 1.00 26.43 85 GLY A N 1
ATOM 705 C CA . GLY A 1 86 ? -7.484 40.771 16.135 1.00 29.60 85 GLY A CA 1
ATOM 706 C C . GLY A 1 86 ? -7.767 42.264 16.099 1.00 24.25 85 GLY A C 1
ATOM 707 O O . GLY A 1 86 ? -8.029 42.818 15.053 1.00 32.86 85 GLY A O 1
ATOM 708 N N . GLN A 1 87 ? -7.743 42.933 17.259 1.00 24.19 86 GLN A N 1
ATOM 709 C CA . GLN A 1 87 ? -7.979 44.379 17.343 1.00 23.12 86 GLN A CA 1
ATOM 710 C C . GLN A 1 87 ? -6.718 45.160 17.668 1.00 19.57 86 GLN A C 1
ATOM 711 O O . GLN A 1 87 ? -6.745 46.367 18.027 1.00 22.29 86 GLN A O 1
ATOM 717 N N . ALA A 1 88 ? -5.568 44.491 17.570 1.00 20.33 87 ALA A N 1
ATOM 718 C CA . ALA A 1 88 ? -4.270 45.094 17.923 1.00 17.95 87 ALA A CA 1
ATOM 719 C C . ALA A 1 88 ? -3.637 45.866 16.785 1.00 16.91 87 ALA A C 1
ATOM 720 O O . ALA A 1 88 ? -3.767 45.503 15.561 1.00 20.10 87 ALA A O 1
ATOM 722 N N . VAL A 1 89 ? -2.984 46.932 17.166 1.00 16.87 88 VAL A N 1
ATOM 723 C CA . VAL A 1 89 ? -2.146 47.714 16.287 1.00 17.12 88 VAL A CA 1
ATOM 724 C C . VAL A 1 89 ? -0.757 47.196 16.449 1.00 17.80 88 VAL A C 1
ATOM 725 O O . VAL A 1 89 ? -0.118 47.307 17.514 1.00 18.90 88 VAL A O 1
ATOM 729 N N . LYS A 1 90 ? -0.250 46.588 15.391 1.00 19.37 89 LYS A N 1
ATOM 730 C CA . LYS A 1 90 ? 1.016 45.861 15.411 1.00 19.82 89 LYS A CA 1
ATOM 731 C C . LYS A 1 90 ? 1.859 46.411 14.266 1.00 17.66 89 LYS A C 1
ATOM 732 O O . LYS A 1 90 ? 1.490 46.317 13.136 1.00 22.30 89 LYS A O 1
ATOM 738 N N . ILE A 1 91 ? 3.022 46.975 14.597 1.00 18.10 90 ILE A N 1
ATOM 739 C CA . ILE A 1 91 ? 3.838 47.743 13.692 1.00 18.07 90 ILE A CA 1
ATOM 740 C C . ILE A 1 91 ? 5.059 46.957 13.258 1.00 18.63 90 ILE A C 1
ATOM 741 O O . ILE A 1 91 ? 5.862 46.511 14.071 1.00 20.54 90 ILE A O 1
ATOM 746 N N . ALA A 1 92 ? 5.108 46.660 11.912 1.00 20.04 91 ALA A N 1
ATOM 747 C CA . ALA A 1 92 ? 6.240 46.001 11.370 1.00 21.11 91 ALA A CA 1
ATOM 748 C C . ALA A 1 92 ? 7.498 46.897 11.339 1.00 20.67 91 ALA A C 1
ATOM 749 O O . ALA A 1 92 ? 7.482 48.109 11.083 1.00 20.39 91 ALA A O 1
ATOM 751 N N . ASP A 1 93 ? 8.631 46.263 11.663 1.00 23.09 92 ASP A N 1
ATOM 752 C CA . A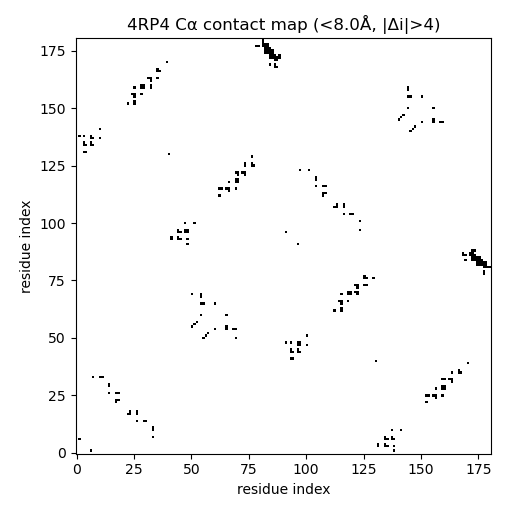SP A 1 93 ? 9.955 46.949 11.604 1.00 22.52 92 ASP A CA 1
ATOM 753 C C . ASP A 1 93 ? 9.952 48.263 12.365 1.00 21.69 92 ASP A C 1
ATOM 754 O O . ASP A 1 93 ? 10.389 49.282 11.850 1.00 22.24 92 ASP A O 1
ATOM 759 N N . PHE A 1 94 ? 9.482 48.182 13.616 1.00 22.50 93 PHE A N 1
ATOM 760 C CA . PHE A 1 94 ? 9.346 49.345 14.461 1.00 26.39 93 PHE A CA 1
ATOM 761 C C . PHE A 1 94 ? 10.664 49.689 15.213 1.00 33.38 93 PHE A C 1
ATOM 762 O O . PHE A 1 94 ? 11.521 48.901 15.299 1.00 39.87 93 PHE A O 1
ATOM 770 N N . ILE A 1 95 ? 10.742 50.908 15.708 1.00 35.29 94 ILE A N 1
ATOM 771 C CA . ILE A 1 95 ? 11.915 51.546 16.292 1.00 39.27 94 ILE A CA 1
ATOM 772 C C . ILE A 1 95 ? 12.299 50.837 17.557 1.00 52.08 94 ILE A C 1
ATOM 773 O O . ILE A 1 95 ? 11.447 50.781 18.446 1.00 40.02 94 ILE A O 1
ATOM 778 N N . LYS B 1 6 ? 13.228 19.060 28.681 1.00 54.16 5 LYS B N 1
ATOM 779 C CA . LYS B 1 6 ? 12.842 18.452 27.389 1.00 48.72 5 LYS B CA 1
ATOM 780 C C . LYS B 1 6 ? 12.452 19.609 26.435 1.00 40.35 5 LYS B C 1
ATOM 781 O O . LYS B 1 6 ? 13.091 19.866 25.442 1.00 46.69 5 LYS B O 1
ATOM 787 N N . GLN B 1 7 ? 11.394 20.311 26.763 1.00 45.85 6 GLN B N 1
ATOM 788 C CA . GLN B 1 7 ? 11.028 21.477 26.014 1.00 31.99 6 GLN B CA 1
ATOM 789 C C . GLN B 1 7 ? 10.983 21.269 24.502 1.00 29.08 6 GLN B C 1
ATOM 790 O O . GLN B 1 7 ? 11.539 22.101 23.719 1.00 37.69 6 GLN B O 1
ATOM 796 N N . GLU B 1 8 ? 10.277 20.218 24.043 1.00 33.13 7 GLU B N 1
ATOM 797 C CA . GLU B 1 8 ? 10.146 20.023 22.554 1.00 33.10 7 GLU B CA 1
ATOM 798 C C . GLU B 1 8 ? 8.970 20.823 22.098 1.00 24.49 7 GLU B C 1
ATOM 799 O O . GLU B 1 8 ? 7.866 20.568 22.555 1.00 24.02 7 GLU B O 1
ATOM 805 N N . ALA B 1 9 ? 9.183 21.772 21.183 1.00 23.81 8 ALA B N 1
ATOM 806 C CA . ALA B 1 9 ? 8.132 22.727 20.842 1.00 21.43 8 ALA B CA 1
ATOM 807 C C . ALA B 1 9 ? 6.863 22.102 20.373 1.00 18.39 8 ALA B C 1
ATOM 808 O O . ALA B 1 9 ? 5.771 22.580 20.677 1.00 19.73 8 ALA B O 1
ATOM 810 N N . HIS B 1 10 ? 6.992 21.042 19.568 1.00 20.39 9 HIS B N 1
ATOM 811 C CA . HIS B 1 10 ? 5.796 20.426 19.028 1.00 20.10 9 HIS B CA 1
ATOM 812 C C . HIS B 1 10 ? 4.933 19.754 20.007 1.00 18.30 9 HIS B C 1
ATOM 813 O O . HIS B 1 10 ? 3.786 19.433 19.701 1.00 21.16 9 HIS B O 1
ATOM 820 N N . ARG B 1 11 ? 5.465 19.555 21.209 1.00 20.24 10 ARG B N 1
ATOM 821 C CA A ARG B 1 11 ? 4.695 18.947 22.298 0.70 21.47 10 ARG B CA 1
ATOM 822 C CA B ARG B 1 11 ? 4.646 18.972 22.267 0.30 21.39 10 ARG B CA 1
ATOM 823 C C . ARG B 1 11 ? 4.273 19.979 23.351 1.00 18.87 10 ARG B C 1
ATOM 824 O O . ARG B 1 11 ? 3.783 19.609 24.412 1.00 20.58 10 ARG B O 1
ATOM 839 N N . ALA B 1 12 ? 4.475 21.284 23.102 1.00 18.64 11 ALA B N 1
ATOM 840 C CA . ALA B 1 12 ? 4.212 22.243 24.139 1.00 18.85 11 ALA B CA 1
ATOM 841 C C . ALA B 1 12 ? 2.765 22.225 24.588 1.00 19.85 11 ALA B C 1
ATOM 842 O O . ALA B 1 12 ? 2.468 22.377 25.801 1.00 20.79 11 ALA B O 1
ATOM 844 N N . LEU B 1 13 ? 1.829 22.174 23.675 1.00 18.78 12 LEU B N 1
ATOM 845 C CA . LEU B 1 13 ? 0.420 22.089 24.094 1.00 18.60 12 LEU B CA 1
ATOM 846 C C . LEU B 1 13 ? 0.076 20.802 24.796 1.00 18.60 12 LEU B C 1
ATOM 847 O O . LEU B 1 13 ? -0.760 20.809 25.738 1.00 20.91 12 LEU B O 1
ATOM 852 N N . GLU B 1 14 ? 0.673 19.699 24.384 1.00 19.80 13 GLU B N 1
ATOM 853 C CA . GLU B 1 14 ? 0.479 18.405 25.071 1.00 23.61 13 GLU B CA 1
ATOM 854 C C . GLU B 1 14 ? 0.872 18.479 26.530 1.00 23.49 13 GLU B C 1
ATOM 855 O O . GLU B 1 14 ? 0.223 17.937 27.443 1.00 23.81 13 GLU B O 1
ATOM 861 N N . LEU B 1 15 ? 1.948 19.150 26.762 1.00 21.95 14 LEU B N 1
ATOM 862 C CA . LEU B 1 15 ? 2.415 19.214 28.134 1.00 23.48 14 LEU B CA 1
ATOM 863 C C . LEU B 1 15 ? 1.449 20.083 28.951 1.00 20.85 14 LEU B C 1
ATOM 864 O O . LEU B 1 15 ? 1.211 19.815 30.138 1.00 23.90 14 LEU B O 1
ATOM 869 N N . LEU B 1 16 ? 0.957 21.173 28.378 1.00 20.54 15 LEU B N 1
ATOM 870 C CA . LEU B 1 16 ? -0.024 22.003 29.038 1.00 19.14 15 LEU B CA 1
ATOM 871 C C . LEU B 1 16 ? -1.347 21.244 29.349 1.00 19.13 15 LEU B C 1
ATOM 872 O O . LEU B 1 16 ? -1.926 21.378 30.460 1.00 21.82 15 LEU B O 1
ATOM 877 N N . GLU B 1 17 ? -1.803 20.428 28.412 1.00 21.99 16 GLU B N 1
ATOM 878 C CA . GLU B 1 17 ? -2.993 19.534 28.574 1.00 21.08 16 GLU B CA 1
ATOM 879 C C . GLU B 1 17 ? -2.721 18.593 29.769 1.00 23.33 16 GLU B C 1
ATOM 880 O O . GLU B 1 17 ? -3.601 18.329 30.612 1.00 22.61 16 GLU B O 1
ATOM 886 N N . ASP B 1 18 ? -1.512 18.062 29.827 1.00 21.54 17 ASP B N 1
ATOM 887 C CA . ASP B 1 18 ? -1.174 17.116 30.936 1.00 22.60 17 ASP B CA 1
ATOM 888 C C . ASP B 1 18 ? -1.200 17.868 32.295 1.00 22.61 17 ASP B C 1
ATOM 889 O O . ASP B 1 18 ? -1.606 17.289 33.311 1.00 24.72 17 ASP B O 1
ATOM 894 N N . TYR B 1 19 ? -0.679 19.083 32.310 1.00 21.72 18 TYR B N 1
ATOM 895 C CA . TYR B 1 19 ? -0.646 19.885 33.568 1.00 21.47 18 TYR B CA 1
ATOM 896 C C . TYR B 1 19 ? -2.102 20.111 34.004 1.00 21.60 18 TYR B C 1
ATOM 897 O O . TYR B 1 19 ? -2.428 19.989 35.171 1.00 22.79 18 TYR B O 1
ATOM 906 N N . HIS B 1 20 ? -2.956 20.506 33.086 1.00 21.24 19 HIS B N 1
ATOM 907 C CA . HIS B 1 20 ? -4.388 20.699 33.343 1.00 22.72 19 HIS B CA 1
ATOM 908 C C . HIS B 1 20 ? -5.020 19.488 33.954 1.00 22.62 19 HIS B C 1
ATOM 909 O O . HIS B 1 20 ? -5.730 19.590 34.949 1.00 23.72 19 HIS B O 1
ATOM 916 N N . ALA B 1 21 ? -4.722 18.329 33.439 1.00 23.21 20 ALA B N 1
ATOM 917 C CA . ALA B 1 21 ? -5.287 17.067 33.889 1.00 24.60 20 ALA B CA 1
ATOM 918 C C . ALA B 1 21 ? -4.894 16.732 35.328 1.00 25.14 20 ALA B C 1
ATOM 919 O O . ALA B 1 21 ? -5.670 16.113 35.996 1.00 28.92 20 ALA B O 1
ATOM 921 N N . ARG B 1 22 ? -3.688 17.086 35.729 1.00 25.32 21 ARG B N 1
ATOM 922 C CA . ARG B 1 22 ? -3.139 16.789 37.051 1.00 33.29 21 ARG B CA 1
ATOM 923 C C . ARG B 1 22 ? -3.566 17.849 38.084 1.00 32.30 21 ARG B C 1
ATOM 924 O O . ARG B 1 22 ? -3.427 17.654 39.237 1.00 37.31 21 ARG B O 1
ATOM 932 N N . LEU B 1 23 ? -4.106 18.980 37.641 1.00 32.04 22 LEU B N 1
ATOM 933 C CA . LEU B 1 23 ? -4.473 20.089 38.533 1.00 33.68 22 LEU B CA 1
ATOM 934 C C . LEU B 1 23 ? -5.880 19.941 39.076 1.00 29.26 22 LEU B C 1
ATOM 935 O O . LEU B 1 23 ? -6.789 20.722 38.729 1.00 46.93 22 LEU B O 1
ATOM 940 N N . SER B 1 24 ? -6.069 18.978 39.975 1.00 44.39 23 SER B N 1
ATOM 941 C CA . SER B 1 24 ? -7.424 18.531 40.366 1.00 42.65 23 SER B CA 1
ATOM 942 C C . SER B 1 24 ? -7.876 18.910 41.793 1.00 36.35 23 SER B C 1
ATOM 943 O O . SER B 1 24 ? -8.972 18.586 42.162 1.00 50.62 23 SER B O 1
ATOM 946 N N . GLU B 1 25 ? -7.059 19.631 42.552 1.00 44.81 24 GLU B N 1
ATOM 947 C CA . GLU B 1 25 ? -7.486 20.063 43.891 1.00 45.28 24 GLU B CA 1
ATOM 948 C C . GLU B 1 25 ? -8.348 21.342 43.884 1.00 42.29 24 GLU B C 1
ATOM 949 O O . GLU B 1 25 ? -8.073 22.299 43.089 1.00 41.15 24 GLU B O 1
ATOM 955 N N . PRO B 1 26 ? -9.399 21.372 44.768 1.00 37.07 25 PRO B N 1
ATOM 956 C CA . PRO B 1 26 ? -10.334 22.498 44.697 1.00 32.45 25 PRO B CA 1
ATOM 957 C C . PRO B 1 26 ? -9.696 23.869 44.843 1.00 26.94 25 PRO B C 1
ATOM 958 O O . PRO B 1 26 ? -10.173 24.885 44.259 1.00 28.97 25 PRO B O 1
ATOM 962 N N . GLN B 1 27 ? -8.586 23.958 45.580 1.00 33.37 26 GLN B N 1
ATOM 963 C CA . GLN B 1 27 ? -7.955 25.300 45.753 1.00 35.07 26 GLN B CA 1
ATOM 964 C C . GLN B 1 27 ? -7.236 25.755 44.461 1.00 37.27 26 GLN B C 1
ATOM 965 O O . GLN B 1 27 ? -6.890 26.902 44.317 1.00 48.43 26 GLN B O 1
ATOM 971 N N . ASP B 1 28 ? -7.009 24.826 43.560 1.00 30.78 27 ASP B N 1
ATOM 972 C CA . ASP B 1 28 ? -6.338 25.073 42.298 1.00 28.64 27 ASP B CA 1
ATOM 973 C C . ASP B 1 28 ? -7.321 25.226 41.136 1.00 22.18 27 ASP B C 1
ATOM 974 O O . ASP B 1 28 ? -6.902 25.368 39.976 1.00 24.56 27 ASP B O 1
ATOM 979 N N . ARG B 1 29 ? -8.627 25.184 41.414 1.00 22.63 28 ARG B N 1
ATOM 980 C CA . ARG B 1 29 ? -9.644 25.154 40.365 1.00 20.42 28 ARG B CA 1
ATOM 981 C C . ARG B 1 29 ? -9.693 26.447 39.569 1.00 18.22 28 ARG B C 1
ATOM 982 O O . ARG B 1 29 ? -9.940 26.407 38.321 1.00 19.73 28 ARG B O 1
ATOM 990 N N . ALA B 1 30 ? -9.482 27.586 40.156 1.00 18.29 29 ALA B N 1
ATOM 991 C CA . ALA B 1 30 ? -9.471 28.837 39.414 1.00 18.09 29 ALA B CA 1
ATOM 992 C C . ALA B 1 30 ? -8.322 28.834 38.370 1.00 17.08 29 ALA B C 1
ATOM 993 O O . ALA B 1 30 ? -8.517 29.274 37.230 1.00 17.66 29 ALA B O 1
ATOM 995 N N . LEU B 1 31 ? -7.179 28.308 38.723 1.00 17.43 30 LEU B N 1
ATOM 996 C CA . LEU B 1 31 ? -6.041 28.193 37.835 1.00 16.79 30 LEU B CA 1
ATOM 997 C C . LEU B 1 31 ? -6.442 27.174 36.722 1.00 14.90 30 LEU B C 1
ATOM 998 O O . LEU B 1 31 ? -6.132 27.432 35.518 1.00 16.29 30 LEU B O 1
ATOM 1003 N N . ARG B 1 32 ? -7.061 26.058 37.040 1.00 16.56 31 ARG B N 1
ATOM 1004 C CA . ARG B 1 32 ? -7.477 25.079 36.061 1.00 16.94 31 ARG B CA 1
ATOM 1005 C C . ARG B 1 32 ? -8.383 25.718 35.012 1.00 15.46 31 ARG B C 1
ATOM 1006 O O . ARG B 1 32 ? -8.204 25.481 33.781 1.00 17.26 31 ARG B O 1
ATOM 1014 N N . ILE B 1 33 ? -9.318 26.484 35.427 1.00 15.87 32 ILE B N 1
ATOM 1015 C CA . ILE B 1 33 ? -10.278 27.156 34.538 1.00 14.84 32 ILE B CA 1
ATOM 1016 C C . ILE B 1 33 ? -9.574 28.200 33.689 1.00 14.07 32 ILE B C 1
ATOM 1017 O O . ILE B 1 33 ? -9.876 28.362 32.485 1.00 16.04 32 ILE B O 1
ATOM 1022 N N . ALA B 1 34 ? -8.617 28.908 34.245 1.00 14.89 33 ALA B N 1
ATOM 1023 C CA . ALA B 1 34 ? -7.826 29.870 33.494 1.00 15.03 33 ALA B CA 1
ATOM 1024 C C . ALA B 1 34 ? -7.004 29.148 32.408 1.00 13.98 33 ALA B C 1
ATOM 1025 O O . ALA B 1 34 ? -6.876 29.641 31.278 1.00 14.78 33 ALA B O 1
ATOM 1027 N N . ILE B 1 35 ? -6.488 28.006 32.715 1.00 13.86 34 ILE B N 1
ATOM 1028 C CA . ILE B 1 35 ? -5.698 27.201 31.757 1.00 13.74 34 ILE B CA 1
ATOM 1029 C C . ILE B 1 35 ? -6.642 26.690 30.668 1.00 13.31 34 ILE B C 1
ATOM 1030 O O . ILE B 1 35 ? -6.262 26.661 29.458 1.00 15.70 34 ILE B O 1
ATOM 1035 N N . GLU B 1 36 ? -7.871 26.314 30.980 1.00 15.15 35 GLU B N 1
ATOM 1036 C CA . GLU B 1 36 ? -8.848 25.907 29.949 1.00 17.02 35 GLU B CA 1
ATOM 1037 C C . GLU B 1 36 ? -9.013 27.034 28.975 1.00 14.64 35 GLU B C 1
ATOM 1038 O O . GLU B 1 36 ? -9.107 26.793 27.741 1.00 17.10 35 GLU B O 1
ATOM 1044 N N . ARG B 1 37 ? -9.057 28.254 29.394 1.00 13.66 36 ARG B N 1
ATOM 1045 C CA . ARG B 1 37 ? -9.250 29.427 28.592 1.00 14.32 36 ARG B CA 1
ATOM 1046 C C . ARG B 1 37 ? -7.986 29.610 27.696 1.00 13.19 36 ARG B C 1
ATOM 1047 O O . ARG B 1 37 ? -8.115 29.912 26.497 1.00 15.72 36 ARG B O 1
ATOM 1055 N N . VAL B 1 38 ? -6.776 29.462 28.204 1.00 13.41 37 VAL B N 1
ATOM 1056 C CA . VAL B 1 38 ? -5.571 29.466 27.400 1.00 13.67 37 VAL B CA 1
ATOM 1057 C C . VAL B 1 38 ? -5.666 28.447 26.320 1.00 13.37 37 VAL B C 1
ATOM 1058 O O . VAL B 1 38 ? -5.329 28.764 25.147 1.00 15.63 37 VAL B O 1
ATOM 1062 N N . ILE B 1 39 ? -6.028 27.228 26.626 1.00 13.76 38 ILE B N 1
ATOM 1063 C CA . ILE B 1 39 ? -6.084 26.183 25.648 1.00 14.25 38 ILE B CA 1
ATOM 1064 C C . ILE B 1 39 ? -7.118 26.542 24.554 1.00 14.54 38 ILE B C 1
ATOM 1065 O O . ILE B 1 39 ? -6.835 26.360 23.327 1.00 15.55 38 ILE B O 1
ATOM 1070 N N . ARG B 1 40 ? -8.278 27.026 24.916 1.00 13.88 39 ARG B N 1
ATOM 1071 C CA . ARG B 1 40 ? -9.318 27.342 23.969 1.00 15.89 39 ARG B CA 1
ATOM 1072 C C . ARG B 1 40 ? -8.792 28.431 23.045 1.00 14.46 39 ARG B C 1
ATOM 1073 O O . ARG B 1 40 ? -8.994 28.368 21.773 1.00 16.19 39 ARG B O 1
ATOM 1081 N N . ILE B 1 41 ? -8.290 29.508 23.578 1.00 14.71 40 ILE B N 1
ATOM 1082 C CA . ILE B 1 41 ? -7.858 30.635 22.810 1.00 14.05 40 ILE B CA 1
ATOM 1083 C C . ILE B 1 41 ? -6.658 30.255 21.917 1.00 12.57 40 ILE B C 1
ATOM 1084 O O . ILE B 1 41 ? -6.555 30.695 20.728 1.00 15.58 40 ILE B O 1
ATOM 1089 N N . PHE B 1 42 ? -5.762 29.434 22.395 1.00 13.90 41 PHE B N 1
ATOM 1090 C CA . PHE B 1 42 ? -4.626 29.002 21.596 1.00 14.94 41 PHE B CA 1
ATOM 1091 C C . PHE B 1 42 ? -5.126 28.184 20.417 1.00 14.40 41 PHE B C 1
ATOM 1092 O O . PHE B 1 42 ? -4.603 28.332 19.282 1.00 15.13 41 PHE B O 1
ATOM 1100 N N . LYS B 1 43 ? -6.061 27.314 20.636 1.00 14.72 42 LYS B N 1
ATOM 1101 C CA . LYS B 1 43 ? -6.580 26.495 19.513 1.00 15.90 42 LYS B CA 1
ATOM 1102 C C . LYS B 1 43 ? -7.221 27.398 18.489 1.00 16.72 42 LYS B C 1
ATOM 1103 O O . LYS B 1 43 ? -7.103 27.194 17.245 1.00 17.69 42 LYS B O 1
ATOM 1109 N N . SER B 1 44 ? -7.942 28.423 18.907 1.00 15.93 43 SER B N 1
ATOM 1110 C CA . SER B 1 44 ? -8.530 29.430 17.989 1.00 16.24 43 SER B CA 1
ATOM 1111 C C . SER B 1 44 ? -7.427 30.130 17.201 1.00 16.12 43 SER B C 1
ATOM 1112 O O . SER B 1 44 ? -7.598 30.341 15.965 1.00 17.83 43 SER B O 1
ATOM 1115 N N . ARG B 1 45 ? -6.309 30.474 17.793 1.00 15.62 44 ARG B N 1
ATOM 1116 C CA . ARG B 1 45 ? -5.197 31.103 17.133 1.00 16.16 44 ARG B CA 1
ATOM 1117 C C . ARG B 1 45 ? -4.694 30.129 16.041 1.00 17.03 44 ARG B C 1
ATOM 1118 O O . ARG B 1 45 ? -4.404 30.579 14.875 1.00 17.81 44 ARG B O 1
ATOM 1126 N N . LEU B 1 46 ? -4.486 28.859 16.358 1.00 16.41 45 LEU B N 1
ATOM 1127 C CA . LEU B 1 46 ? -4.002 27.888 15.399 1.00 15.09 45 LEU B CA 1
ATOM 1128 C C . LEU B 1 46 ? -4.988 27.706 14.259 1.00 16.00 45 LEU B C 1
ATOM 1129 O O . LEU B 1 46 ? -4.617 27.635 13.082 1.00 16.67 45 LEU B O 1
ATOM 1134 N N . PHE B 1 47 ? -6.275 27.676 14.542 1.00 15.07 46 PHE B N 1
ATOM 1135 C CA . PHE B 1 47 ? -7.320 27.535 13.527 1.00 14.81 46 PHE B CA 1
ATOM 1136 C C . PHE B 1 47 ? -7.240 28.712 12.584 1.00 14.15 46 PHE B C 1
ATOM 1137 O O . PHE B 1 47 ? -7.296 28.512 11.358 1.00 16.52 46 PHE B O 1
ATOM 1145 N N . GLN B 1 48 ? -7.219 29.923 13.063 1.00 14.17 47 GLN B N 1
ATOM 1146 C CA . GLN B 1 48 ? -7.157 31.088 12.248 1.00 14.86 47 GLN B CA 1
ATOM 1147 C C . GLN B 1 48 ? -5.895 31.111 11.362 1.00 15.65 47 GLN B C 1
ATOM 1148 O O . GLN B 1 48 ? -5.972 31.537 10.191 1.00 16.91 47 GLN B O 1
ATOM 1154 N N . ALA B 1 49 ? -4.778 30.666 11.880 1.00 14.61 48 ALA B N 1
ATOM 1155 C CA . ALA B 1 49 ? -3.546 30.568 11.138 1.00 14.30 48 ALA B CA 1
ATOM 1156 C C . ALA B 1 49 ? -3.740 29.597 9.962 1.00 14.62 48 ALA B C 1
ATOM 1157 O O . ALA B 1 49 ? -3.318 29.871 8.816 1.00 16.42 48 ALA B O 1
ATOM 1159 N N . LEU B 1 50 ? -4.313 28.464 10.227 1.00 15.46 49 LEU B N 1
ATOM 1160 C CA . LEU B 1 50 ? -4.584 27.415 9.222 1.00 15.23 49 LEU B CA 1
ATOM 1161 C C . LEU B 1 50 ? -5.520 27.945 8.182 1.00 15.37 49 LEU B C 1
ATOM 1162 O O . LEU B 1 50 ? -5.315 27.707 6.976 1.00 15.90 49 LEU B O 1
ATOM 1167 N N . LEU B 1 51 ? -6.490 28.727 8.551 1.00 14.00 50 LEU B N 1
ATOM 1168 C CA . LEU B 1 51 ? -7.403 29.360 7.579 1.00 14.82 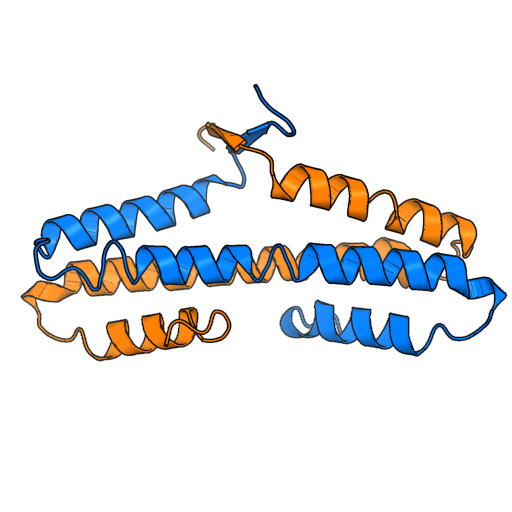50 LEU B CA 1
ATOM 1169 C C . LEU B 1 51 ? -6.672 30.385 6.727 1.00 13.53 50 LEU B C 1
ATOM 1170 O O . LEU B 1 51 ? -7.077 30.539 5.551 1.00 15.72 50 LEU B O 1
ATOM 1175 N N . ASP B 1 52 ? -5.618 31.020 7.187 1.00 13.80 51 ASP B N 1
ATOM 1176 C CA . ASP B 1 52 ? -4.817 31.942 6.404 1.00 15.35 51 ASP B CA 1
ATOM 1177 C C . ASP B 1 52 ? -4.217 31.116 5.227 1.00 15.20 51 ASP B C 1
ATOM 1178 O O . ASP B 1 52 ? -4.186 31.591 4.070 1.00 16.76 51 ASP B O 1
ATOM 1183 N N . ILE B 1 53 ? -3.726 29.940 5.502 1.00 14.90 52 ILE B N 1
ATOM 1184 C CA A ILE B 1 53 ? -3.207 29.039 4.440 0.50 15.65 52 ILE B CA 1
ATOM 1185 C CA B ILE B 1 53 ? -3.233 29.064 4.459 0.50 15.92 52 ILE B CA 1
ATOM 1186 C C . ILE B 1 53 ? -4.354 28.630 3.478 1.00 15.16 52 ILE B C 1
ATOM 1187 O O . ILE B 1 53 ? -4.239 28.654 2.238 1.00 17.32 52 ILE B O 1
ATOM 1196 N N . GLN B 1 54 ? -5.461 28.148 4.033 1.00 15.26 53 GLN B N 1
ATOM 1197 C CA . GLN B 1 54 ? -6.605 27.675 3.261 1.00 16.97 53 GLN B CA 1
ATOM 1198 C C . GLN B 1 54 ? -7.103 28.769 2.316 1.00 16.03 53 GLN B C 1
ATOM 1199 O O . GLN B 1 54 ? -7.385 28.489 1.136 1.00 18.80 53 GLN B O 1
ATOM 1205 N N . GLU B 1 55 ? -7.158 30.009 2.766 1.00 14.72 54 GLU B N 1
ATOM 1206 C CA . GLU B 1 55 ? -7.680 31.104 2.028 1.00 16.60 54 GLU B CA 1
ATOM 1207 C C . GLU B 1 55 ? -6.690 31.409 0.838 1.00 18.48 54 GLU B C 1
ATOM 1208 O O . GLU B 1 55 ? -7.128 31.597 -0.299 1.00 20.12 54 GLU B O 1
ATOM 1214 N N . PHE B 1 56 ? -5.403 31.409 1.097 1.00 17.20 55 PHE B N 1
ATOM 1215 C CA . PHE B 1 56 ? -4.358 31.616 0.039 1.00 16.51 55 PHE B CA 1
ATOM 1216 C C . PHE B 1 56 ? -4.461 30.477 -0.956 1.00 15.40 55 PHE B C 1
ATOM 1217 O O . PHE B 1 56 ? -4.385 30.705 -2.200 1.00 18.19 55 PHE B O 1
ATOM 1225 N N . TYR B 1 57 ? -4.497 29.256 -0.523 1.00 15.97 56 TYR B N 1
ATOM 1226 C CA . TYR B 1 57 ? -4.571 28.081 -1.330 1.00 15.52 56 TYR B CA 1
ATOM 1227 C C . TYR B 1 57 ? -5.784 28.158 -2.282 1.00 16.65 56 TYR B C 1
ATOM 1228 O O . TYR B 1 57 ? -5.659 27.946 -3.512 1.00 18.69 56 TYR B O 1
ATOM 1237 N N . GLU B 1 58 ? -6.928 28.543 -1.756 1.00 16.22 57 GLU B N 1
ATOM 1238 C CA . GLU B 1 58 ? -8.159 28.722 -2.554 1.00 18.26 57 GLU B CA 1
ATOM 1239 C C . GLU B 1 58 ? -8.031 29.853 -3.533 1.00 19.56 57 GLU B C 1
ATOM 1240 O O . GLU B 1 58 ? -8.434 29.693 -4.757 1.00 22.81 57 GLU B O 1
ATOM 1246 N N . LEU B 1 59 ? -7.667 31.033 -3.080 1.00 18.23 58 LEU B N 1
ATOM 1247 C CA . LEU B 1 59 ? -7.753 32.221 -3.877 1.00 19.72 58 LEU B CA 1
ATOM 1248 C C . LEU B 1 59 ? -6.668 32.217 -4.974 1.00 19.43 58 LEU B C 1
ATOM 1249 O O . LEU B 1 59 ? -6.917 32.683 -6.092 1.00 22.21 58 LEU B O 1
ATOM 1254 N N . THR B 1 60 ? -5.481 31.755 -4.652 1.00 18.63 59 THR B N 1
ATOM 1255 C CA . THR B 1 60 ? -4.320 31.761 -5.548 1.00 16.31 59 THR B CA 1
ATOM 1256 C C . THR B 1 60 ? -4.096 30.438 -6.235 1.00 18.07 59 THR B C 1
ATOM 1257 O O . THR B 1 60 ? -4.096 30.346 -7.508 1.00 22.12 59 THR B O 1
ATOM 1261 N N . LEU B 1 61 ? -3.811 29.412 -5.489 1.00 16.77 60 LEU B N 1
ATOM 1262 C CA . LEU B 1 61 ? -3.230 28.229 -6.076 1.00 16.75 60 LEU B CA 1
ATOM 1263 C C . LEU B 1 61 ? -4.242 27.344 -6.821 1.00 18.62 60 LEU B C 1
ATOM 1264 O O . LEU B 1 61 ? -3.904 26.711 -7.807 1.00 20.98 60 LEU B O 1
ATOM 1269 N N . LEU B 1 62 ? -5.481 27.300 -6.360 1.00 19.13 61 LEU B N 1
ATOM 1270 C CA . LEU B 1 62 ? -6.520 26.477 -6.970 1.00 20.73 61 LEU B CA 1
ATOM 1271 C C . LEU B 1 62 ? -7.154 27.145 -8.191 1.00 21.47 61 LEU B C 1
ATOM 1272 O O . LEU B 1 62 ? -7.994 26.548 -8.832 1.00 26.88 61 LEU B O 1
ATOM 1277 N N . ASP B 1 63 ? -6.886 28.423 -8.408 1.00 20.94 62 ASP B N 1
ATOM 1278 C CA . ASP B 1 63 ? -7.603 29.097 -9.485 1.00 21.58 62 ASP B CA 1
ATOM 1279 C C . ASP B 1 63 ? -6.891 28.891 -10.819 1.00 23.32 62 ASP B C 1
ATOM 1280 O O . ASP B 1 63 ? -5.867 29.562 -11.070 1.00 23.94 62 ASP B O 1
ATOM 1285 N N . ASP B 1 64 ? -7.410 27.966 -11.610 1.00 29.09 63 ASP B N 1
ATOM 1286 C CA . ASP B 1 64 ? -6.752 27.579 -12.877 1.00 36.66 63 ASP B CA 1
ATOM 1287 C C . ASP B 1 64 ? -6.795 28.695 -13.924 1.00 34.19 63 ASP B C 1
ATOM 1288 O O . ASP B 1 64 ? -6.150 28.591 -14.995 1.00 40.48 63 ASP B O 1
ATOM 1293 N N . SER B 1 65 ? -7.566 29.749 -13.677 1.00 26.27 64 SER B N 1
ATOM 1294 C CA . SER B 1 65 ? -7.568 30.912 -14.596 1.00 28.52 64 SER B CA 1
ATOM 1295 C C . SER B 1 65 ? -6.410 31.871 -14.421 1.00 26.91 64 SER B C 1
ATOM 1296 O O . SER B 1 65 ? -6.237 32.800 -15.230 1.00 29.76 64 SER B O 1
ATOM 1299 N N . LYS B 1 66 ? -5.659 31.716 -13.334 1.00 25.30 65 LYS B N 1
ATOM 1300 C CA . LYS B 1 66 ? -4.458 32.511 -13.097 1.00 23.57 65 LYS B CA 1
ATOM 1301 C C . LYS B 1 66 ? -3.229 31.813 -13.690 1.00 23.11 65 LYS B C 1
ATOM 1302 O O . LYS B 1 66 ? -3.047 30.588 -13.533 1.00 25.45 65 LYS B O 1
ATOM 1308 N N . SER B 1 67 ? -2.423 32.585 -14.420 1.00 22.49 66 SER B N 1
ATOM 1309 C CA . SER B 1 67 ? -1.114 32.091 -14.943 1.00 24.75 66 SER B CA 1
ATOM 1310 C C . SER B 1 67 ? -0.152 31.704 -13.834 1.00 22.14 66 SER B C 1
ATOM 1311 O O . SER B 1 67 ? -0.261 32.181 -12.655 1.00 23.49 66 SER B O 1
ATOM 1314 N N . ILE B 1 68 ? 0.825 30.875 -14.139 1.00 23.24 67 ILE B N 1
ATOM 1315 C CA . ILE B 1 68 ? 1.896 30.576 -13.162 1.00 22.75 67 ILE B CA 1
ATOM 1316 C C . ILE B 1 68 ? 2.565 31.825 -12.724 1.00 20.66 67 ILE B C 1
ATOM 1317 O O . ILE B 1 68 ? 2.867 31.995 -11.549 1.00 21.76 67 ILE B O 1
ATOM 1322 N N . GLN B 1 69 ? 2.817 32.757 -13.601 1.00 21.39 68 GLN B N 1
ATOM 1323 C CA . GLN B 1 69 ? 3.436 34.045 -13.276 1.00 22.83 68 GLN B CA 1
ATOM 1324 C C . GLN B 1 69 ? 2.569 34.815 -12.230 1.00 20.41 68 GLN B C 1
ATOM 1325 O O . GLN B 1 69 ? 3.120 35.349 -11.235 1.00 22.62 68 GLN B O 1
ATOM 1331 N N . GLN B 1 70 ? 1.254 34.878 -12.434 1.00 21.40 69 GLN B N 1
ATOM 1332 C CA . GLN B 1 70 ? 0.417 35.582 -11.532 1.00 20.55 69 GLN B CA 1
ATOM 1333 C C . GLN B 1 70 ? 0.347 34.853 -10.181 1.00 19.25 69 GLN B C 1
ATOM 1334 O O . GLN B 1 70 ? 0.384 35.485 -9.105 1.00 20.33 69 GLN B O 1
ATOM 1340 N N . LYS B 1 71 ? 0.284 33.536 -10.209 1.00 17.58 70 LYS B N 1
ATOM 1341 C CA . LYS B 1 71 ? 0.310 32.810 -8.953 1.00 16.43 70 LYS B CA 1
ATOM 1342 C C . LYS B 1 71 ? 1.603 33.038 -8.222 1.00 16.61 70 LYS B C 1
ATOM 1343 O O . LYS B 1 71 ? 1.642 33.133 -6.990 1.00 17.69 70 LYS B O 1
ATOM 1349 N N . THR B 1 72 ? 2.715 33.084 -8.909 1.00 16.13 71 THR B N 1
ATOM 1350 C CA . THR B 1 72 ? 4.005 33.319 -8.316 1.00 16.18 71 THR B CA 1
ATOM 1351 C C . THR B 1 72 ? 4.037 34.682 -7.646 1.00 19.01 71 THR B C 1
ATOM 1352 O O . THR B 1 72 ? 4.491 34.821 -6.507 1.00 17.87 71 THR B O 1
ATOM 1356 N N . ALA B 1 73 ? 3.594 35.714 -8.329 1.00 18.73 72 ALA B N 1
ATOM 1357 C CA . ALA B 1 73 ? 3.557 37.059 -7.813 1.00 18.78 72 ALA B CA 1
ATOM 1358 C C . ALA B 1 73 ? 2.747 37.116 -6.514 1.00 19.16 72 ALA B C 1
ATOM 1359 O O . ALA B 1 73 ? 3.196 37.724 -5.515 1.00 20.31 72 ALA B O 1
ATOM 1361 N N . GLU B 1 74 ? 1.597 36.479 -6.528 1.00 18.74 73 GLU B N 1
ATOM 1362 C CA . GLU B 1 74 ? 0.710 36.490 -5.367 1.00 18.58 73 GLU B CA 1
ATOM 1363 C C . GLU B 1 74 ? 1.356 35.750 -4.213 1.00 16.63 73 GLU B C 1
ATOM 1364 O O . GLU B 1 74 ? 1.161 36.116 -2.989 1.00 18.45 73 GLU B O 1
ATOM 1370 N N . THR B 1 75 ? 1.987 34.617 -4.488 1.00 16.40 74 THR B N 1
ATOM 1371 C CA . THR B 1 75 ? 2.687 33.828 -3.478 1.00 15.03 74 THR B CA 1
ATOM 1372 C C . THR B 1 75 ? 3.838 34.605 -2.872 1.00 16.98 74 THR B C 1
ATOM 1373 O O . THR B 1 75 ? 4.021 34.599 -1.645 1.00 18.50 74 THR B O 1
ATOM 1377 N N . LEU B 1 76 ? 4.612 35.299 -3.649 1.00 17.14 75 LEU B N 1
ATOM 1378 C CA . LEU B 1 76 ? 5.668 36.138 -3.159 1.00 17.84 75 LEU B CA 1
ATOM 1379 C C . LEU B 1 76 ? 5.119 37.262 -2.263 1.00 19.19 75 LEU B C 1
ATOM 1380 O O . LEU B 1 76 ? 5.702 37.568 -1.184 1.00 20.83 75 LEU B O 1
ATOM 1385 N N . GLN B 1 77 ? 3.993 37.859 -2.661 1.00 19.63 76 GLN B N 1
ATOM 1386 C CA A GLN B 1 77 ? 3.432 38.972 -1.883 0.55 19.00 76 GLN B CA 1
ATOM 1387 C CA B GLN B 1 77 ? 3.444 38.953 -1.886 0.45 20.55 76 GLN B CA 1
ATOM 1388 C C . GLN B 1 77 ? 2.950 38.440 -0.513 1.00 18.34 76 GLN B C 1
ATOM 1389 O O . GLN B 1 77 ? 3.113 39.123 0.521 1.00 21.74 76 GLN B O 1
ATOM 1400 N N . ILE B 1 78 ? 2.336 37.269 -0.508 1.00 17.53 77 ILE B N 1
ATOM 1401 C CA . ILE B 1 78 ? 1.807 36.774 0.771 1.00 19.61 77 ILE B CA 1
ATOM 1402 C C . ILE B 1 78 ? 2.952 36.403 1.715 1.00 21.14 77 ILE B C 1
ATOM 1403 O O . ILE B 1 78 ? 2.929 36.699 2.900 1.00 23.45 77 ILE B O 1
ATOM 1408 N N . ALA B 1 79 ? 4.031 35.881 1.194 1.00 21.03 78 ALA B N 1
ATOM 1409 C CA . ALA B 1 79 ? 5.213 35.631 2.029 1.00 24.87 78 ALA B CA 1
ATOM 1410 C C . ALA B 1 79 ? 5.788 36.885 2.590 1.00 19.38 78 ALA B C 1
ATOM 1411 O O . ALA B 1 79 ? 6.121 36.954 3.791 1.00 23.66 78 ALA B O 1
ATOM 1413 N N . THR B 1 80 ? 5.851 37.943 1.804 1.00 20.40 79 THR B N 1
ATOM 1414 C CA . THR B 1 80 ? 6.387 39.282 2.248 1.00 20.72 79 THR B CA 1
ATOM 1415 C C . THR B 1 80 ? 5.500 39.789 3.391 1.00 19.99 79 THR B C 1
ATOM 1416 O O . THR B 1 80 ? 6.037 40.285 4.409 1.00 21.84 79 THR B O 1
ATOM 1420 N N . LYS B 1 81 ? 4.194 39.718 3.226 1.00 20.18 80 LYS B N 1
ATOM 1421 C CA . LYS B 1 81 ? 3.283 40.172 4.197 1.00 19.69 80 LYS B CA 1
ATOM 1422 C C . LYS B 1 81 ? 3.440 39.356 5.498 1.00 18.38 80 LYS B C 1
ATOM 1423 O O . LYS B 1 81 ? 3.499 39.955 6.593 1.00 19.95 80 LYS B O 1
ATOM 1429 N N . TRP B 1 82 ? 3.422 38.042 5.380 1.00 18.59 81 TRP B N 1
ATOM 1430 C CA . TRP B 1 82 ? 3.515 37.198 6.555 1.00 18.39 81 TRP B CA 1
ATOM 1431 C C . TRP B 1 82 ? 4.842 37.338 7.276 1.00 19.52 81 TRP B C 1
ATOM 1432 O O . TRP B 1 82 ? 4.879 37.227 8.521 1.00 21.93 81 TRP B O 1
ATOM 1443 N N . GLU B 1 83 ? 5.932 37.604 6.577 1.00 20.56 82 GLU B N 1
ATOM 1444 C CA . GLU B 1 83 ? 7.245 37.851 7.176 1.00 21.40 82 GLU B CA 1
ATOM 1445 C C . GLU B 1 83 ? 7.164 39.152 8.033 1.00 22.39 82 GLU B C 1
ATOM 1446 O O . GLU B 1 83 ? 7.666 39.208 9.185 1.00 24.12 82 GLU B O 1
ATOM 1452 N N . LYS B 1 84 ? 6.513 40.205 7.549 1.00 20.54 83 LYS B N 1
ATOM 1453 C CA . LYS B 1 84 ? 6.374 41.500 8.224 1.00 20.61 83 LYS B CA 1
ATOM 1454 C C . LYS B 1 84 ? 5.513 41.174 9.473 1.00 19.12 83 LYS B C 1
ATOM 1455 O O . LYS B 1 84 ? 5.865 41.602 10.576 1.00 20.66 83 LYS B O 1
ATOM 1461 N N . ASP B 1 85 ? 4.431 40.441 9.300 1.00 19.76 84 ASP B N 1
ATOM 1462 C CA . ASP B 1 85 ? 3.565 40.180 10.419 1.00 21.23 84 ASP B CA 1
ATOM 1463 C C . ASP B 1 85 ? 4.337 39.463 11.507 1.00 24.81 84 ASP B C 1
ATOM 1464 O O . ASP B 1 85 ? 4.106 39.770 12.687 1.00 29.74 84 ASP B O 1
ATOM 1469 N N . GLY B 1 86 ? 5.263 38.586 11.158 1.00 25.73 85 GLY B N 1
ATOM 1470 C CA . GLY B 1 86 ? 5.950 37.738 12.114 1.00 25.83 85 GLY B CA 1
ATOM 1471 C C . GLY B 1 86 ? 6.843 38.476 13.067 1.00 30.31 85 GLY B C 1
ATOM 1472 O O . GLY B 1 86 ? 7.201 37.975 14.103 1.00 39.25 85 GLY B O 1
ATOM 1473 N N . GLN B 1 87 ? 7.243 39.672 12.701 1.00 24.23 86 GLN B N 1
ATOM 1474 C CA . GLN B 1 87 ? 8.067 40.473 13.562 1.00 27.72 86 GLN B CA 1
ATOM 1475 C C . GLN B 1 87 ? 7.442 41.784 14.019 1.00 26.54 86 GLN B C 1
ATOM 1476 O O . GLN B 1 87 ? 8.062 42.554 14.731 1.00 26.90 86 GLN B O 1
ATOM 1482 N N . ALA B 1 88 ? 6.200 42.011 13.666 1.00 20.04 87 ALA B N 1
ATOM 1483 C CA . ALA B 1 88 ? 5.511 43.225 14.068 1.00 17.79 87 ALA B CA 1
ATOM 1484 C C . ALA B 1 88 ? 5.291 43.220 15.603 1.00 17.79 87 ALA B C 1
ATOM 1485 O O . ALA B 1 88 ? 5.053 42.194 16.186 1.00 23.39 87 ALA B O 1
ATOM 1487 N N . VAL B 1 89 ? 5.334 44.439 16.151 1.00 19.27 88 VAL B N 1
ATOM 1488 C CA . VAL B 1 89 ? 5.185 44.574 17.629 1.00 21.53 88 VAL B CA 1
ATOM 1489 C C . VAL B 1 89 ? 3.916 45.317 17.913 1.00 19.18 88 VAL B C 1
ATOM 1490 O O . VAL B 1 89 ? 3.609 46.407 17.341 1.00 19.38 88 VAL B O 1
ATOM 1494 N N . LYS B 1 90 ? 3.236 44.855 18.944 1.00 19.57 89 LYS B N 1
ATOM 1495 C CA . LYS B 1 90 ? 1.994 45.461 19.353 1.00 18.91 89 LYS B CA 1
ATOM 1496 C C . LYS B 1 90 ? 2.280 46.738 20.102 1.00 18.78 89 LYS B C 1
ATOM 1497 O O . LYS B 1 90 ? 3.174 46.777 20.978 1.00 20.69 89 LYS B O 1
ATOM 1503 N N . ILE B 1 91 ? 1.537 47.782 19.815 1.00 17.53 90 ILE B N 1
ATOM 1504 C CA . ILE B 1 91 ? 1.607 49.028 20.573 1.00 17.77 90 ILE B CA 1
ATOM 1505 C C . ILE B 1 91 ? 0.296 49.395 21.285 1.00 20.12 90 ILE B C 1
ATOM 1506 O O . ILE B 1 91 ? 0.301 50.285 22.147 1.00 20.61 90 ILE B O 1
ATOM 1511 N N . ALA B 1 92 ? -0.821 48.816 20.886 1.00 17.76 91 ALA B N 1
ATOM 1512 C CA . ALA B 1 92 ? -2.141 49.157 21.381 1.00 18.07 91 ALA B CA 1
ATOM 1513 C C . ALA B 1 92 ? -3.171 48.163 20.872 1.00 18.04 91 ALA B C 1
ATOM 1514 O O . ALA B 1 92 ? -2.909 47.403 19.959 1.00 19.65 91 ALA B O 1
ATOM 1516 N N 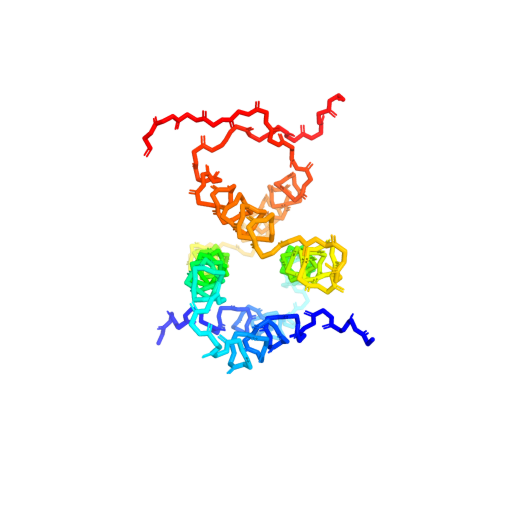. ASP B 1 93 ? -4.319 48.147 21.501 1.00 21.90 92 ASP B N 1
ATOM 1517 C CA . ASP B 1 93 ? -5.482 47.494 20.935 1.00 23.57 92 ASP B CA 1
ATOM 1518 C C . ASP B 1 93 ? -6.662 48.384 21.192 1.00 23.54 92 ASP B C 1
ATOM 1519 O O . ASP B 1 93 ? -6.656 49.229 22.078 1.00 25.40 92 ASP B O 1
ATOM 1524 N N . PHE B 1 94 ? -7.627 48.287 20.286 1.00 22.88 93 PHE B N 1
ATOM 1525 C CA . PHE B 1 94 ? -8.829 49.056 20.413 1.00 24.14 93 PHE B CA 1
ATOM 1526 C C . PHE B 1 94 ? -10.037 48.248 20.824 1.00 31.75 93 PHE B C 1
ATOM 1527 O O . PHE B 1 94 ? -10.299 47.259 20.190 1.00 43.50 93 PHE B O 1
ATOM 1535 N N . ILE B 1 95 ? -10.784 48.727 21.831 1.00 38.31 94 ILE B N 1
ATOM 1536 C CA . ILE B 1 95 ? -12.069 48.065 22.245 1.00 52.38 94 ILE B CA 1
ATOM 1537 C C . ILE B 1 95 ? -13.015 47.876 21.055 1.00 51.62 94 ILE B C 1
ATOM 1538 O O . ILE B 1 95 ? -13.091 48.745 20.146 1.00 60.98 94 ILE B O 1
ATOM 1543 N N . LYS B 1 96 ? -13.686 46.703 21.059 1.00 66.60 95 LYS B N 1
ATOM 1544 C CA . LYS B 1 96 ? -14.502 46.132 19.969 1.00 64.26 95 LYS B CA 1
ATOM 1545 C C . LYS B 1 96 ? -13.803 44.859 19.475 1.00 71.85 95 LYS B C 1
ATOM 1546 O O . LYS B 1 96 ? -14.433 43.934 18.930 1.00 95.31 95 LYS B O 1
#

Secondary structure (DSSP, 8-state):
---GGGHHHHHHHHHHH--SGGGHHHHHHHHHHHHHHHHHHHHHHHHHHHHIIIIIT-TTS-HHHHHHHHHHHHHHHHHGGGEEEETT--/---GGGHHHHHHHHHHH--SGGGHHHHHHHHHHHHHHHHHHHHHHHHHHHHIIIIIT-TTS-HHHHHHHHHHHHHHHHHHHH-EEEEE---

GO terms:
  GO:0005515 protein binding (F, IPI)
  GO:0031594 neuromuscular junction (C, IDA)
  GO:0042734 presynaptic membrane (C, IDA)
  GO:0043195 terminal bouton (C, IDA)
  GO:0045179 apical cortex (C, IDA)
  GO:0045202 synapse (C, IDA)
  GO:0045211 postsynaptic membrane (C, IDA)
  GO:0048471 perinuclear region of cytoplasm (C, IDA)
  GO:0061174 type I terminal bouton (C, IDA)
  GO:0061176 type Ib terminal bouton (C, IDA)
  GO:0061689 tricellular tight junction (C, IDA)
  GO:0071212 subsynaptic reticulum (C, IDA)
  GO:0005918 septate junction (C, IDA)
  GO:0005920 smooth septate junction (C, IDA)
  GO:0005938 cell cortex (C, IDA)
  GO:0016327 apicolateral plasma membrane (C, IDA)
  GO:0016328 lateral plasma membrane (C, IDA)
  GO:0031256 leading edge membrane (C, IDA)
  GO:0001738 morphogenesis of a polarized epithelium (P, TAS)
  GO:0016323 basolateral plasma membrane (C, TAS)

InterPro domains:
  IPR001452 SH3 domain [PF00018] (626-682)
  IPR001452 SH3 domain [PS50002] (620-690)
  IPR001452 SH3 domain [SM00326] (623-689)
  IPR001478 PDZ domain [PF00595] (217-299)
  IPR001478 PDZ domain [PF00595] (331-417)
  IPR001478 PDZ domain [PF00595] (506-583)
  IPR001478 PDZ domain [PS50106] (216-303)
  IPR001478 PDZ domain [PS50106] (330-421)
  IPR001478 PDZ domain [PS50106] (506-587)
  IPR001478 PDZ domain [SM00228] (224-303)
  IPR001478 PDZ domain [SM00228] (338-421)
  IPR001478 PDZ domain [SM00228] (514-587)
  IPR004172 L27 domain [PS51022] (4-64)
  IPR004172 L27 domain [SM00569] (7-67)
  IPR008144 Guanylate kinase-like domain [PS50052] (780-955)
  IPR008145 Guanylate kinase/L-type calcium channel beta subunit [PF00625] (780-956)
  IPR008145 Guanylate kinase/L-type calcium channel beta subunit [SM00072] (779-958)
  IPR015143 L27-1 [PF09058] (6-63)
  IPR016313 Disks large 1-like [PIRSF001741] (4-970)
  IPR020590 Guanylate kinase, conserved site [PS00856] (812-829)

B-factor: mean 28.04, std 13.12, range [12.57, 126.06]

Nearest PDB structures (foldseek):
  4rp3-assembly1_A  TM=1.010E+00  e=4.092E-12  Drosophila melanogaster
  4rp3-assembly1_A  TM=9.214E-01  e=6.428E-12  Drosophila melanogaster

Radius of gyration: 19.53 Å; Cα contacts (8 Å, |Δi|>4): 159; chains: 2; bounding box: 27×35×62 Å

Foldseek 3Di:
DPPPVCVLVVLVVVLVPQPDPVSVVVSVVSVVVSVVVVVVVVVVVVLVVVLCPVAVPPPPDDPVRSVVSVVVSVVVVVCVVVDDDDPPDD/DPDPVCPVVVLVVVLVVQPDPVSVVVSVVSVVVSVVVVVVVVVVVVLVVVLCVVQVPPPVDDPVRSVVSVVVVVVVVVCVVPDDDDDDDDD